Protein AF-A0A831WNS5-F1 (afdb_monomer_lite)

Secondary structure (DSSP, 8-state):
-PPPPHHHHHHHHHHHHHHHHHHHHTTS--GGGS-SPPPSS-HHHHHHHHHHIIIIIIHHHHHHHHHHHHHTTPPPSS-TTS-HIIIIIHHHHHHHHHHHHHHHHHHHHGGGSTT-SPP-PPTTHHHHHHHHHHHHHIIIIIIIIHHHHHIIIIIIISSS-SHHHHHHHHHHHHHHHHHHTTHHHHHHHTT-SSGGGS-HHHHHHHHHHH-

Structure (mmCIF, N/CA/C/O backbone):
data_AF-A0A831WNS5-F1
#
_entry.id   AF-A0A831WNS5-F1
#
loop_
_atom_site.group_PDB
_atom_site.id
_atom_site.type_symbol
_atom_site.label_atom_id
_atom_site.label_alt_id
_atom_site.label_comp_id
_atom_site.label_asym_id
_atom_site.label_entity_id
_atom_site.label_seq_id
_atom_site.pdbx_PDB_ins_code
_atom_site.Cartn_x
_atom_site.Cartn_y
_atom_site.Cartn_z
_atom_site.occupancy
_atom_site.B_iso_or_equiv
_atom_site.auth_seq_id
_atom_site.auth_comp_id
_atom_site.auth_asym_id
_atom_site.auth_atom_id
_atom_site.pdbx_PDB_model_num
ATOM 1 N N . MET A 1 1 ? -0.198 17.800 29.908 1.00 48.91 1 MET A N 1
ATOM 2 C CA . MET A 1 1 ? -0.186 17.384 28.484 1.00 48.91 1 MET A CA 1
ATOM 3 C C . MET A 1 1 ? -0.580 15.911 28.402 1.00 48.91 1 MET A C 1
ATOM 5 O O . MET A 1 1 ? 0.047 15.109 29.085 1.00 48.91 1 MET A O 1
ATOM 9 N N . LYS A 1 2 ? -1.629 15.531 27.653 1.00 63.62 2 LYS A N 1
ATOM 10 C CA . LYS A 1 2 ? -1.968 14.103 27.467 1.00 63.62 2 LYS A CA 1
ATOM 11 C C . LYS A 1 2 ? -0.821 13.424 26.708 1.00 63.62 2 LYS A C 1
ATOM 13 O O . LYS A 1 2 ? -0.406 13.926 25.667 1.00 63.62 2 LYS A O 1
ATOM 18 N N . LYS A 1 3 ? -0.286 12.317 27.236 1.00 80.25 3 LYS A N 1
ATOM 19 C CA . LYS A 1 3 ? 0.773 11.550 26.561 1.00 80.25 3 LYS A CA 1
ATOM 20 C C . LYS A 1 3 ? 0.241 11.047 25.213 1.00 80.25 3 LYS A C 1
ATOM 22 O O . LYS A 1 3 ? -0.843 10.470 25.159 1.00 80.25 3 LYS A O 1
ATOM 27 N N . VAL A 1 4 ? 0.999 11.270 24.139 1.00 84.94 4 VAL A N 1
ATOM 28 C CA . VAL A 1 4 ? 0.696 10.732 22.802 1.00 84.94 4 VAL A CA 1
ATOM 29 C C . VAL A 1 4 ? 0.673 9.202 22.879 1.00 84.94 4 VAL A C 1
ATOM 31 O O . VAL A 1 4 ? 1.606 8.609 23.433 1.00 84.94 4 VAL A O 1
ATOM 34 N N . SER A 1 5 ? -0.382 8.571 22.350 1.00 91.19 5 SER A N 1
ATOM 35 C CA . SER A 1 5 ? -0.528 7.111 22.382 1.00 91.19 5 SER A CA 1
ATOM 36 C C . SER A 1 5 ? 0.551 6.421 21.546 1.00 91.19 5 SER A C 1
ATOM 38 O O . SER A 1 5 ? 1.090 6.996 20.597 1.00 91.19 5 SER A O 1
ATOM 40 N N . LEU A 1 6 ? 0.871 5.173 21.892 1.00 92.69 6 LEU A N 1
ATOM 41 C CA . LEU A 1 6 ? 1.885 4.397 21.179 1.00 92.69 6 LEU A CA 1
ATOM 42 C C . LEU A 1 6 ? 1.527 4.210 19.694 1.00 92.69 6 LEU A C 1
ATOM 44 O O . LEU A 1 6 ? 2.390 4.402 18.845 1.00 92.69 6 LEU A O 1
ATOM 48 N N . SER A 1 7 ? 0.253 3.960 19.376 1.00 92.50 7 SER A N 1
ATOM 49 C CA . SER A 1 7 ? -0.246 3.859 17.996 1.00 92.50 7 SER A CA 1
ATOM 50 C C . SER A 1 7 ? 0.033 5.121 17.176 1.00 92.50 7 SER A C 1
ATOM 52 O O . SER A 1 7 ? 0.467 5.018 16.035 1.00 92.50 7 SER A O 1
ATOM 54 N N . ILE A 1 8 ? -0.138 6.315 17.762 1.00 94.25 8 ILE A N 1
ATOM 55 C CA . ILE A 1 8 ? 0.167 7.581 17.074 1.00 94.25 8 ILE A CA 1
ATOM 56 C C . ILE A 1 8 ? 1.676 7.731 16.855 1.00 94.25 8 ILE A C 1
ATOM 58 O O . ILE A 1 8 ? 2.093 8.182 15.794 1.00 94.25 8 ILE A O 1
ATOM 62 N N . LYS A 1 9 ? 2.511 7.334 17.823 1.00 95.94 9 LYS A N 1
ATOM 63 C CA . LYS A 1 9 ? 3.973 7.374 17.654 1.00 95.94 9 LYS A CA 1
ATOM 64 C C . LYS A 1 9 ? 4.440 6.445 16.535 1.00 95.94 9 LYS A C 1
ATOM 66 O O . LYS A 1 9 ? 5.265 6.850 15.726 1.00 95.94 9 LYS A O 1
ATOM 71 N N . ILE A 1 10 ? 3.894 5.229 16.481 1.00 95.69 10 ILE A N 1
ATOM 72 C CA . ILE A 1 10 ? 4.195 4.257 15.424 1.00 95.69 10 ILE A CA 1
ATOM 73 C C . ILE A 1 10 ? 3.726 4.786 14.074 1.00 95.69 10 ILE A C 1
ATOM 75 O O . ILE A 1 10 ? 4.495 4.761 13.124 1.00 95.69 10 ILE A O 1
ATOM 79 N N . TYR A 1 11 ? 2.507 5.324 14.007 1.00 97.19 11 TYR A N 1
ATOM 80 C CA . TYR A 1 11 ? 1.982 5.952 12.800 1.00 97.19 11 TYR A CA 1
ATOM 81 C C . TYR A 1 11 ? 2.914 7.051 12.272 1.00 97.19 11 TYR A C 1
ATOM 83 O O . TYR A 1 11 ? 3.326 7.008 11.118 1.00 97.19 11 TYR A O 1
ATOM 91 N N . ILE A 1 12 ? 3.306 7.998 13.131 1.00 97.88 12 ILE A N 1
ATOM 92 C CA . ILE A 1 12 ? 4.237 9.073 12.763 1.00 97.88 12 ILE A CA 1
ATOM 93 C C . ILE A 1 12 ? 5.569 8.489 12.280 1.00 97.88 12 ILE A C 1
ATOM 95 O O . ILE A 1 12 ? 6.088 8.932 11.259 1.00 97.88 12 ILE A O 1
ATOM 99 N N . GLY A 1 13 ? 6.096 7.475 12.973 1.00 98.06 13 GLY A N 1
ATOM 100 C CA . GLY A 1 13 ? 7.305 6.768 12.556 1.00 98.06 13 GLY A CA 1
ATOM 101 C C . GLY A 1 13 ? 7.181 6.173 11.152 1.00 98.06 13 GLY A C 1
ATOM 102 O O . GLY A 1 13 ? 8.043 6.424 10.318 1.00 98.06 13 GLY A O 1
ATOM 103 N N . LEU A 1 14 ? 6.086 5.465 10.863 1.00 97.75 14 LEU A N 1
ATOM 104 C CA . LEU A 1 14 ? 5.825 4.863 9.551 1.00 97.75 14 LEU A CA 1
ATOM 105 C C . LEU A 1 14 ? 5.718 5.910 8.438 1.00 97.75 14 LEU A C 1
ATOM 107 O O . LEU A 1 14 ? 6.286 5.707 7.370 1.00 97.75 14 LEU A O 1
ATOM 111 N N . ILE A 1 15 ? 5.047 7.039 8.682 1.00 98.44 15 ILE A N 1
ATOM 112 C CA . ILE A 1 15 ? 4.917 8.118 7.692 1.00 98.44 15 ILE A CA 1
ATOM 113 C C . ILE A 1 15 ? 6.259 8.815 7.434 1.00 98.44 15 ILE A C 1
ATOM 115 O O . ILE A 1 15 ? 6.588 9.103 6.284 1.00 98.44 15 ILE A O 1
ATOM 119 N N . ILE A 1 16 ? 7.066 9.044 8.475 1.00 98.56 16 ILE A N 1
ATOM 120 C CA . ILE A 1 16 ? 8.425 9.584 8.317 1.00 98.56 16 ILE A CA 1
ATOM 121 C C . ILE A 1 16 ? 9.289 8.604 7.518 1.00 98.56 16 ILE A C 1
ATOM 123 O O . ILE A 1 16 ? 9.964 9.013 6.574 1.00 98.56 16 ILE A O 1
ATOM 127 N N . THR A 1 17 ? 9.243 7.311 7.852 1.00 98.38 17 THR A N 1
ATOM 128 C CA . THR A 1 17 ? 9.945 6.268 7.098 1.00 98.38 17 THR A CA 1
ATOM 129 C C . THR A 1 17 ? 9.495 6.249 5.640 1.00 98.38 17 THR A C 1
ATOM 131 O O . THR 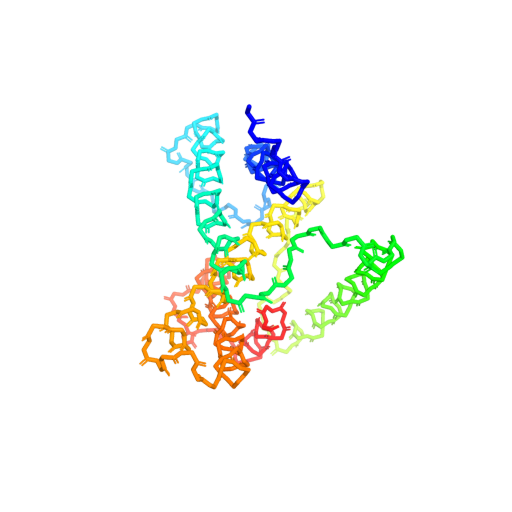A 1 17 ? 10.347 6.293 4.759 1.00 98.38 17 THR A O 1
ATOM 134 N N . LEU A 1 18 ? 8.188 6.266 5.367 1.00 98.44 18 LEU A N 1
ATOM 135 C CA . LEU A 1 18 ? 7.640 6.304 4.011 1.00 98.44 18 LEU A CA 1
ATOM 136 C C . LEU A 1 18 ? 8.173 7.503 3.215 1.00 98.44 18 LEU A C 1
ATOM 138 O O . LEU A 1 18 ? 8.613 7.336 2.080 1.00 98.44 18 LEU A O 1
ATOM 142 N N . ALA A 1 19 ? 8.185 8.695 3.814 1.00 98.38 19 ALA A N 1
ATOM 143 C CA . ALA A 1 19 ? 8.682 9.905 3.166 1.00 98.38 19 ALA A CA 1
ATOM 144 C C . ALA A 1 19 ? 10.183 9.842 2.850 1.00 98.38 19 ALA A C 1
ATOM 146 O O . ALA A 1 19 ? 10.596 10.217 1.752 1.00 98.38 19 ALA A O 1
ATOM 147 N N . ILE A 1 20 ? 10.992 9.328 3.783 1.00 98.31 20 ILE A N 1
ATOM 148 C CA . ILE A 1 20 ? 12.433 9.133 3.576 1.00 98.31 20 ILE A CA 1
ATOM 149 C C . ILE A 1 20 ? 12.673 8.120 2.453 1.00 98.31 20 ILE A C 1
ATOM 151 O O . ILE A 1 20 ? 13.444 8.397 1.536 1.00 98.31 20 ILE A O 1
ATOM 155 N N . LEU A 1 21 ? 11.993 6.970 2.489 1.00 97.19 21 LEU A N 1
ATOM 156 C CA . LEU A 1 21 ? 12.133 5.935 1.464 1.00 97.19 21 LEU A CA 1
ATOM 157 C C . LEU A 1 21 ? 11.716 6.454 0.083 1.00 97.19 21 LEU A C 1
ATOM 159 O O . LEU A 1 21 ? 12.447 6.255 -0.885 1.00 97.19 21 LEU A O 1
ATOM 163 N N . ALA A 1 22 ? 10.602 7.186 -0.003 1.00 95.38 22 ALA A N 1
ATOM 164 C CA . ALA A 1 22 ? 10.126 7.775 -1.251 1.00 95.38 22 ALA A CA 1
ATOM 165 C C . ALA A 1 22 ? 11.112 8.801 -1.836 1.00 95.38 22 ALA A C 1
ATOM 167 O O . ALA A 1 22 ? 11.302 8.837 -3.052 1.00 95.38 22 ALA A O 1
ATOM 168 N N . ALA A 1 23 ? 11.770 9.604 -0.992 1.00 96.38 23 ALA A N 1
ATOM 169 C CA . ALA A 1 23 ? 12.808 10.534 -1.433 1.00 96.38 23 ALA A CA 1
ATOM 170 C C . ALA A 1 23 ? 14.067 9.810 -1.923 1.00 96.38 23 ALA A C 1
ATOM 172 O O . ALA A 1 23 ? 14.592 10.146 -2.983 1.00 96.38 23 ALA A O 1
ATOM 173 N N . ILE A 1 24 ? 14.541 8.804 -1.179 1.00 95.50 24 ILE A N 1
ATOM 174 C CA . ILE A 1 24 ? 15.729 8.025 -1.557 1.00 95.50 24 ILE A CA 1
ATOM 175 C C . ILE A 1 24 ? 15.482 7.278 -2.871 1.00 95.50 24 ILE A C 1
ATOM 177 O O . ILE A 1 24 ? 16.368 7.252 -3.726 1.00 95.50 24 ILE A O 1
ATOM 181 N N . ASN A 1 25 ? 14.279 6.729 -3.069 1.00 91.75 25 ASN A N 1
ATOM 182 C CA . ASN A 1 25 ? 13.950 5.955 -4.262 1.00 91.75 25 ASN A CA 1
ATOM 183 C C . ASN A 1 25 ? 14.173 6.756 -5.562 1.00 91.75 25 ASN A C 1
ATOM 185 O O . ASN A 1 25 ? 14.653 6.200 -6.540 1.00 91.75 25 ASN A O 1
ATOM 189 N N . VAL A 1 26 ? 13.959 8.079 -5.564 1.00 91.75 26 VAL A N 1
ATOM 190 C CA . VAL A 1 26 ? 14.196 8.953 -6.739 1.00 91.75 26 VAL A CA 1
ATOM 191 C C . VAL A 1 26 ? 15.646 8.913 -7.242 1.00 91.75 26 VAL A C 1
ATOM 193 O O . VAL A 1 26 ? 15.917 9.131 -8.427 1.00 91.75 26 VAL A O 1
ATOM 196 N N . PHE A 1 27 ? 16.601 8.634 -6.356 1.00 92.31 27 PHE A N 1
ATOM 197 C CA . PHE A 1 27 ? 18.016 8.568 -6.711 1.00 92.31 27 PHE A CA 1
ATOM 198 C C . PHE A 1 27 ? 18.452 7.181 -7.182 1.00 92.31 27 PHE A C 1
ATOM 200 O O . PHE A 1 27 ? 19.542 7.056 -7.742 1.00 92.31 27 PHE A O 1
ATOM 207 N N . LEU A 1 28 ? 17.613 6.160 -7.000 1.00 90.62 28 LEU A N 1
ATOM 208 C CA . LEU A 1 28 ? 17.941 4.784 -7.341 1.00 90.62 28 LEU A CA 1
ATOM 209 C C . LEU A 1 28 ? 17.578 4.423 -8.790 1.00 90.62 28 LEU A C 1
ATOM 211 O O . LEU A 1 28 ? 16.681 5.038 -9.375 1.00 90.62 28 LEU A O 1
ATOM 215 N N . PRO A 1 29 ? 18.257 3.422 -9.387 1.00 86.44 29 PRO A N 1
ATOM 216 C CA . PRO A 1 29 ? 17.933 2.941 -10.725 1.00 86.44 29 PRO A CA 1
ATOM 217 C C . PRO A 1 29 ? 16.501 2.406 -10.786 1.00 86.44 29 PRO A C 1
ATOM 219 O O . PRO A 1 29 ? 16.171 1.441 -10.104 1.00 86.44 29 PRO A O 1
ATOM 222 N N . GLN A 1 30 ? 15.657 3.002 -11.622 1.00 78.75 30 GLN A N 1
ATOM 223 C CA . GLN A 1 30 ? 14.260 2.579 -11.769 1.00 78.75 30 GLN A CA 1
ATOM 224 C C . GLN A 1 30 ? 14.068 1.506 -12.857 1.00 78.75 30 GLN A C 1
ATOM 226 O O . GLN A 1 30 ? 12.977 0.976 -13.006 1.00 78.75 30 GLN A O 1
ATOM 231 N N . GLY A 1 31 ? 15.110 1.141 -13.614 1.00 74.06 31 GLY A N 1
ATOM 232 C CA . GLY A 1 31 ? 14.992 0.169 -14.709 1.00 74.06 31 GLY A CA 1
ATOM 233 C C . GLY A 1 31 ? 14.036 0.649 -15.809 1.00 74.06 31 GLY A C 1
ATOM 234 O O . GLY A 1 31 ? 14.030 1.831 -16.142 1.00 74.06 31 GLY A O 1
ATOM 235 N N . ALA A 1 32 ? 13.213 -0.259 -16.342 1.00 65.56 32 ALA A N 1
ATOM 236 C CA . ALA A 1 32 ? 12.234 0.027 -17.399 1.00 65.56 32 ALA A CA 1
ATOM 237 C C . ALA A 1 32 ? 11.080 0.967 -16.975 1.00 65.56 32 ALA A C 1
ATOM 239 O O . ALA A 1 32 ? 10.266 1.349 -17.808 1.00 65.56 32 ALA A O 1
ATOM 240 N N . PHE A 1 33 ? 10.999 1.352 -15.695 1.00 63.28 33 PHE A N 1
ATOM 241 C CA . PHE A 1 33 ? 9.916 2.186 -15.157 1.00 63.28 33 PHE A CA 1
ATOM 242 C C . PHE A 1 33 ? 10.035 3.671 -15.501 1.00 63.28 33 PHE A C 1
ATOM 244 O O . PHE A 1 33 ? 9.079 4.421 -15.313 1.00 63.28 33 PHE A O 1
ATOM 251 N N . LEU A 1 34 ? 11.198 4.118 -15.976 1.00 59.69 34 LEU A N 1
ATOM 252 C CA . LEU A 1 34 ? 11.345 5.466 -16.504 1.00 59.69 34 LEU A CA 1
ATOM 253 C C . LEU A 1 34 ? 11.373 5.375 -18.028 1.00 59.69 34 LEU A C 1
ATOM 255 O O . LEU A 1 34 ? 12.331 4.817 -18.569 1.00 59.69 34 LEU A O 1
ATOM 259 N N . PRO A 1 35 ? 10.380 5.934 -18.745 1.00 57.28 35 PRO A N 1
ATOM 260 C CA . PRO A 1 35 ? 10.575 6.187 -20.161 1.00 57.28 35 PRO A CA 1
ATOM 261 C C . PRO A 1 35 ? 11.824 7.069 -20.321 1.00 57.28 35 PRO A C 1
ATOM 263 O O . PRO A 1 35 ? 12.149 7.852 -19.426 1.00 57.28 35 PRO A O 1
ATOM 266 N N . ASN A 1 36 ? 12.506 6.994 -21.469 1.00 59.38 36 ASN A N 1
ATOM 267 C CA . ASN A 1 36 ? 13.667 7.840 -21.813 1.00 59.38 36 ASN A CA 1
ATOM 268 C C . ASN A 1 36 ? 13.327 9.351 -21.914 1.00 59.38 36 ASN A C 1
ATOM 270 O O . ASN A 1 36 ? 14.020 10.119 -22.578 1.00 59.38 36 ASN A O 1
ATOM 274 N N . GLN A 1 37 ? 12.234 9.785 -21.290 1.00 64.12 37 GLN A N 1
ATOM 275 C CA . GLN A 1 37 ? 11.797 11.160 -21.206 1.00 64.12 37 GLN A CA 1
ATOM 276 C C . GLN A 1 37 ? 12.686 11.936 -20.238 1.00 64.12 37 GLN A C 1
ATOM 278 O O . GLN A 1 37 ? 13.081 11.465 -19.169 1.00 64.12 37 GLN A O 1
ATOM 283 N N . THR A 1 38 ? 12.975 13.174 -20.619 1.00 75.00 38 THR A N 1
ATOM 284 C CA . THR A 1 38 ? 13.613 14.144 -19.737 1.00 75.00 38 THR A CA 1
ATOM 285 C C . THR A 1 38 ? 12.753 14.338 -18.496 1.00 75.00 38 THR A C 1
ATOM 287 O O . THR A 1 38 ? 11.556 14.611 -18.608 1.00 75.00 38 THR A O 1
ATOM 290 N N . LEU A 1 39 ? 13.362 14.220 -17.315 1.00 81.38 39 LEU A N 1
ATOM 291 C CA . LEU A 1 39 ? 12.657 14.482 -16.066 1.00 81.38 39 LEU A CA 1
ATOM 292 C C . LEU A 1 39 ? 12.100 15.918 -16.077 1.00 81.38 39 LEU A C 1
ATOM 294 O O . LEU A 1 39 ? 12.821 16.840 -16.464 1.00 81.38 39 LEU A O 1
ATOM 298 N N . PRO A 1 40 ? 10.858 16.133 -15.609 1.00 86.25 40 PRO A N 1
ATOM 299 C CA . PRO A 1 40 ? 10.235 17.459 -15.607 1.00 86.25 40 PRO A CA 1
ATOM 300 C C . PRO A 1 40 ? 10.919 18.440 -14.640 1.00 86.25 40 PRO A C 1
ATOM 302 O O . PRO A 1 40 ? 10.700 19.645 -14.714 1.00 86.25 40 PRO A O 1
ATOM 305 N N . ALA A 1 41 ? 11.738 17.928 -13.717 1.00 91.88 41 ALA A N 1
ATOM 306 C CA . ALA A 1 41 ? 12.522 18.696 -12.762 1.00 91.88 41 ALA A CA 1
ATOM 307 C C . ALA A 1 41 ? 13.793 17.926 -12.368 1.00 91.88 41 ALA A C 1
ATOM 309 O O . ALA A 1 41 ? 13.960 16.745 -12.685 1.00 91.88 41 ALA A O 1
ATOM 310 N N . SER A 1 42 ? 14.690 18.582 -11.630 1.00 94.31 42 SER A N 1
ATOM 311 C CA . SER A 1 42 ? 15.881 17.925 -11.089 1.00 94.31 42 SER A CA 1
ATOM 312 C C . SER A 1 42 ? 15.512 16.859 -10.046 1.00 94.31 42 SER A C 1
ATOM 314 O O . SER A 1 42 ? 14.526 16.987 -9.316 1.00 94.31 42 SER A O 1
ATOM 316 N N . LYS A 1 43 ? 16.331 15.803 -9.933 1.00 92.75 43 LYS A N 1
ATOM 317 C CA . LYS A 1 43 ? 16.106 14.714 -8.961 1.00 92.75 43 LYS A CA 1
ATOM 318 C C . LYS A 1 43 ? 15.919 15.202 -7.513 1.00 92.75 43 LYS A C 1
ATOM 320 O O . LYS A 1 43 ? 15.005 14.703 -6.866 1.00 92.75 43 LYS A O 1
ATOM 325 N N . PRO A 1 44 ? 16.690 16.182 -6.994 1.00 96.62 44 PRO A N 1
ATOM 326 C CA . PRO A 1 44 ? 16.457 16.706 -5.647 1.00 96.62 44 PRO A CA 1
ATOM 327 C C . PRO A 1 44 ? 15.077 17.345 -5.466 1.00 96.62 44 PRO A C 1
ATOM 329 O O . PRO A 1 44 ? 14.454 17.160 -4.423 1.00 96.62 44 PRO A O 1
ATOM 332 N N . VAL A 1 45 ? 14.573 18.049 -6.486 1.00 96.88 45 VAL A N 1
ATOM 333 C CA . VAL A 1 45 ? 13.225 18.634 -6.453 1.00 96.88 45 VAL A CA 1
ATOM 334 C C . VAL A 1 45 ? 12.173 17.529 -6.441 1.00 96.88 45 VAL A C 1
ATOM 336 O O . VAL A 1 45 ? 11.280 17.558 -5.600 1.00 96.88 45 VAL A O 1
ATOM 339 N N . LEU A 1 46 ? 12.308 16.512 -7.298 1.00 95.12 46 LEU A N 1
ATOM 340 C CA . LEU A 1 46 ? 11.401 15.358 -7.306 1.00 95.12 46 LEU A CA 1
ATOM 341 C C . LEU A 1 46 ? 11.417 14.592 -5.976 1.00 95.12 46 LEU A C 1
ATOM 343 O O . LEU A 1 46 ? 10.364 14.214 -5.474 1.00 95.12 46 LEU A O 1
ATOM 347 N N . ALA A 1 47 ? 12.591 14.403 -5.369 1.00 96.56 47 ALA A N 1
ATOM 348 C CA . ALA A 1 47 ? 12.725 13.753 -4.068 1.00 96.56 47 ALA A CA 1
ATOM 349 C C . ALA A 1 47 ? 12.019 14.543 -2.956 1.00 96.56 47 ALA A C 1
ATOM 351 O O . ALA A 1 47 ? 11.298 13.956 -2.147 1.00 96.56 47 ALA A O 1
ATOM 352 N N . LEU A 1 48 ? 12.178 15.872 -2.943 1.00 97.88 48 LEU A N 1
ATOM 353 C CA . LEU A 1 48 ? 11.498 16.750 -1.992 1.00 97.88 48 LEU A CA 1
ATOM 354 C C . LEU A 1 48 ? 9.977 16.716 -2.181 1.00 97.88 48 LEU A C 1
ATOM 356 O O . LEU A 1 48 ? 9.243 16.604 -1.201 1.00 97.88 48 LEU A O 1
ATOM 360 N N . VAL A 1 49 ? 9.506 16.776 -3.430 1.00 97.44 49 VAL A N 1
ATOM 361 C CA . VAL A 1 49 ? 8.078 16.690 -3.763 1.00 97.44 49 VAL A CA 1
ATOM 362 C C . VAL A 1 49 ? 7.504 15.341 -3.332 1.00 97.44 49 VAL A C 1
ATOM 364 O O . VAL A 1 49 ? 6.476 15.315 -2.660 1.00 97.44 49 VAL A O 1
ATOM 367 N N . ASN A 1 50 ? 8.185 14.229 -3.622 1.00 96.00 50 ASN A N 1
ATOM 368 C CA . ASN A 1 50 ? 7.745 12.900 -3.198 1.00 96.00 50 ASN A CA 1
ATOM 369 C C . ASN A 1 50 ? 7.672 12.786 -1.671 1.00 96.00 50 ASN A C 1
ATOM 371 O O . ASN A 1 50 ? 6.659 12.325 -1.147 1.00 96.00 50 ASN A O 1
ATOM 375 N N . ALA A 1 51 ? 8.685 13.259 -0.939 1.00 97.94 51 ALA A N 1
ATOM 376 C CA . ALA A 1 51 ? 8.630 13.297 0.523 1.00 97.94 51 ALA A CA 1
ATOM 377 C C . ALA A 1 51 ? 7.460 14.149 1.034 1.00 97.94 51 ALA A C 1
ATOM 379 O O . ALA A 1 51 ? 6.747 13.725 1.942 1.00 97.94 51 ALA A O 1
ATOM 380 N N . ALA A 1 52 ? 7.229 15.324 0.444 1.00 98.19 52 ALA A N 1
ATOM 381 C CA . ALA A 1 52 ? 6.127 16.202 0.825 1.00 98.19 52 ALA A CA 1
ATOM 382 C C . ALA A 1 52 ? 4.759 15.549 0.572 1.00 98.19 52 ALA A C 1
ATOM 384 O O . ALA A 1 52 ? 3.890 15.616 1.439 1.00 98.19 52 ALA A O 1
ATOM 385 N N . ILE A 1 53 ? 4.579 14.859 -0.560 1.00 98.12 53 ILE A N 1
ATOM 386 C CA . ILE A 1 53 ? 3.366 14.082 -0.855 1.00 98.12 53 ILE A CA 1
ATOM 387 C C . ILE A 1 53 ? 3.158 13.002 0.214 1.00 98.12 53 ILE A C 1
ATOM 389 O O . ILE A 1 53 ? 2.059 12.883 0.757 1.00 98.12 53 ILE A O 1
ATOM 393 N N . MET A 1 54 ? 4.203 12.253 0.573 1.00 98.25 54 MET A N 1
ATOM 394 C CA . MET A 1 54 ? 4.085 11.207 1.594 1.00 98.25 54 MET A CA 1
ATOM 395 C C . MET A 1 54 ? 3.772 11.777 2.985 1.00 98.25 54 MET A C 1
ATOM 397 O O . MET A 1 54 ? 2.932 11.240 3.703 1.00 98.25 54 MET A O 1
ATOM 401 N N . LEU A 1 55 ? 4.393 12.891 3.374 1.00 98.12 55 LEU A N 1
ATOM 402 C CA . LEU A 1 55 ? 4.156 13.513 4.680 1.00 98.12 55 LEU A CA 1
ATOM 403 C C . LEU A 1 55 ? 2.772 14.159 4.780 1.00 98.12 55 LEU A C 1
ATOM 405 O O . LEU A 1 55 ? 2.090 14.001 5.791 1.00 98.12 55 LEU A O 1
ATOM 409 N N . ILE A 1 56 ? 2.372 14.911 3.756 1.00 98.06 56 ILE A N 1
ATOM 410 C CA . ILE A 1 56 ? 1.181 15.761 3.809 1.00 98.06 56 ILE A CA 1
ATOM 411 C C . ILE A 1 56 ? -0.043 14.988 3.334 1.00 98.06 56 ILE A C 1
ATOM 413 O O . ILE A 1 56 ? -1.031 14.909 4.060 1.00 98.06 56 ILE A O 1
ATOM 417 N N . LEU A 1 57 ? 0.010 14.406 2.134 1.00 98.31 57 LEU A N 1
ATOM 418 C CA . LEU A 1 57 ? -1.144 13.723 1.558 1.00 98.31 57 LEU A CA 1
ATOM 419 C C . LEU A 1 57 ? -1.338 12.352 2.206 1.00 98.31 57 LEU A C 1
ATOM 421 O O . LEU A 1 57 ? -2.369 12.127 2.833 1.00 98.31 57 LEU A O 1
ATOM 425 N N . TYR A 1 58 ? -0.348 11.459 2.126 1.00 98.44 58 TYR A N 1
ATOM 426 C CA . TYR A 1 58 ? -0.472 10.118 2.717 1.00 98.44 58 TYR A CA 1
ATOM 427 C C . TYR A 1 58 ? -0.555 10.215 4.242 1.00 98.44 58 TYR A C 1
ATOM 429 O O . TYR A 1 58 ? -1.446 9.631 4.854 1.00 98.44 58 TYR A O 1
ATOM 437 N N . GLY A 1 59 ? 0.308 11.028 4.857 1.00 98.31 59 GLY A N 1
ATOM 438 C CA . GLY A 1 59 ? 0.284 11.286 6.294 1.00 98.31 59 GLY A CA 1
ATOM 439 C C . GLY A 1 59 ? -0.992 11.978 6.790 1.00 98.31 59 GLY A C 1
ATOM 440 O O . GLY A 1 59 ? -1.448 11.700 7.901 1.00 98.31 59 GLY A O 1
ATOM 441 N N . GLY A 1 60 ? -1.616 12.840 5.988 1.00 98.38 60 GLY A N 1
ATOM 442 C CA . GLY A 1 60 ? -2.901 13.455 6.319 1.00 98.38 60 GLY A CA 1
ATOM 443 C C . GLY A 1 60 ? -4.058 12.464 6.212 1.00 98.38 60 GLY A C 1
ATOM 444 O O . GLY A 1 60 ? -4.808 12.275 7.173 1.00 98.38 60 GLY A O 1
ATOM 445 N N . LEU A 1 61 ? -4.173 11.783 5.068 1.00 98.50 61 LEU A N 1
ATOM 446 C CA . LEU A 1 61 ? -5.222 10.794 4.810 1.00 98.50 61 LEU A CA 1
ATOM 447 C C . LEU A 1 61 ? -5.144 9.619 5.787 1.00 98.50 61 LEU A C 1
ATOM 449 O O . LEU A 1 61 ? -6.149 9.270 6.403 1.00 98.50 61 LEU A O 1
ATOM 453 N N . GLY A 1 62 ? -3.953 9.067 6.016 1.00 97.94 62 GLY A N 1
ATOM 454 C CA . GLY A 1 62 ? -3.740 7.997 6.988 1.00 97.94 62 GLY A CA 1
ATOM 455 C C . GLY A 1 62 ? -4.116 8.404 8.412 1.00 97.94 62 GLY A C 1
ATOM 456 O O . GLY A 1 62 ? -4.664 7.599 9.163 1.00 97.94 62 GLY A O 1
ATOM 457 N N . PHE A 1 63 ? -3.903 9.670 8.789 1.00 97.81 63 PHE A N 1
ATOM 458 C CA . PHE A 1 63 ? -4.250 10.159 10.120 1.00 97.81 63 PHE A CA 1
ATOM 459 C C . PHE A 1 63 ? -5.763 10.301 10.277 1.00 97.81 63 PHE A C 1
ATOM 461 O O . PHE A 1 63 ? -6.317 9.901 11.304 1.00 97.81 63 PHE A O 1
ATOM 468 N N . ILE A 1 64 ? -6.440 10.825 9.249 1.00 98.19 64 ILE A N 1
ATOM 469 C CA . ILE A 1 64 ? -7.905 10.841 9.178 1.00 98.19 64 ILE A CA 1
ATOM 470 C C . ILE A 1 64 ? -8.430 9.408 9.291 1.00 98.19 64 ILE A C 1
ATOM 472 O O . ILE A 1 64 ? -9.273 9.130 10.141 1.00 98.19 64 ILE A O 1
ATOM 476 N N . GLY A 1 65 ? -7.869 8.490 8.505 1.00 97.69 65 GLY A N 1
ATOM 477 C CA . GLY A 1 65 ? -8.178 7.066 8.527 1.00 97.69 65 GLY A CA 1
ATOM 478 C C . GLY A 1 65 ? -8.062 6.441 9.916 1.00 97.69 65 GLY A C 1
ATOM 479 O O . GLY A 1 65 ? -9.019 5.855 10.418 1.00 97.69 65 GLY A O 1
ATOM 480 N N . LEU A 1 66 ? -6.940 6.670 10.605 1.00 96.56 66 LEU A N 1
ATOM 481 C CA . LEU A 1 66 ? -6.715 6.213 11.977 1.00 96.56 66 LEU A CA 1
ATOM 482 C C . LEU A 1 66 ? -7.779 6.751 12.947 1.00 96.56 66 LEU A C 1
ATOM 484 O O . LEU A 1 66 ? -8.289 6.009 13.787 1.00 96.56 66 LEU A O 1
ATOM 488 N N . LYS A 1 67 ? -8.148 8.032 12.836 1.00 96.25 67 LYS A N 1
ATOM 489 C CA . LYS A 1 67 ? -9.189 8.630 13.687 1.00 96.25 67 LYS A CA 1
ATOM 490 C C . LYS A 1 67 ? -10.573 8.058 13.412 1.00 96.25 67 LYS A C 1
ATOM 492 O O . LYS A 1 67 ? -11.336 7.846 14.355 1.00 96.25 67 LYS A O 1
ATOM 497 N N . LEU A 1 68 ? -10.895 7.792 12.150 1.00 97.06 68 LEU A N 1
ATOM 498 C CA . LEU A 1 68 ? -12.156 7.162 11.771 1.00 97.06 68 LEU A CA 1
ATOM 499 C C . LEU A 1 68 ? -12.210 5.707 12.235 1.00 97.06 68 LEU A C 1
ATOM 501 O O . LEU A 1 68 ? -13.208 5.317 12.832 1.00 97.06 68 LEU A O 1
ATOM 505 N N . SER A 1 69 ? -11.120 4.958 12.061 1.00 95.81 69 SER A N 1
ATOM 506 C CA . SER A 1 69 ? -10.943 3.584 12.541 1.00 95.81 69 SER A CA 1
ATOM 507 C C . SER A 1 69 ? -11.230 3.474 14.047 1.00 95.81 69 SER A C 1
ATOM 509 O O . SER A 1 69 ? -12.099 2.709 14.468 1.00 95.81 69 SER A O 1
ATOM 511 N N . GLN A 1 70 ? -10.621 4.353 14.854 1.00 93.44 70 GLN A N 1
ATOM 512 C CA . GLN A 1 70 ? -10.887 4.453 16.297 1.00 93.44 70 GLN A CA 1
ATOM 513 C C . GLN A 1 70 ? -12.360 4.761 16.604 1.00 93.44 70 GLN A C 1
ATOM 515 O O . GLN A 1 70 ? -12.941 4.194 17.528 1.00 93.44 70 GLN A O 1
ATOM 520 N N . LYS A 1 71 ? -12.984 5.654 15.826 1.00 93.56 71 LYS A N 1
ATOM 521 C CA . LYS A 1 71 ? -14.382 6.068 16.019 1.00 93.56 71 LYS A CA 1
ATOM 522 C C . LYS A 1 71 ? -15.384 4.951 15.718 1.00 93.56 71 LYS A C 1
ATOM 524 O O . LYS A 1 71 ? -16.408 4.877 16.391 1.00 93.56 71 LYS A O 1
ATOM 529 N N . ILE A 1 72 ? -15.105 4.106 14.725 1.00 94.94 72 ILE A N 1
ATOM 530 C CA . ILE A 1 72 ? -15.956 2.961 14.359 1.00 94.94 72 ILE A CA 1
ATOM 531 C C . ILE A 1 72 ? -15.603 1.681 15.134 1.00 94.94 72 ILE A C 1
ATOM 533 O O . ILE A 1 72 ? -16.203 0.637 14.890 1.00 94.94 72 ILE A O 1
ATOM 537 N N . GLY A 1 73 ? -14.658 1.750 16.079 1.00 92.56 73 GLY A N 1
ATOM 538 C CA . GLY A 1 73 ? -14.305 0.640 16.966 1.00 92.56 73 GLY A CA 1
ATOM 539 C C . GLY A 1 73 ? -13.407 -0.425 16.334 1.00 92.56 73 GLY A C 1
ATOM 540 O O . GLY A 1 73 ? -13.401 -1.562 16.801 1.00 92.56 73 GLY A O 1
ATOM 541 N N . PHE A 1 74 ? -12.669 -0.089 15.276 1.00 93.31 74 PHE A N 1
ATOM 542 C CA . PHE A 1 74 ? -11.631 -0.963 14.731 1.00 93.31 74 PHE A CA 1
ATOM 543 C C . PHE A 1 74 ? -10.384 -0.963 15.623 1.00 93.31 74 PHE A C 1
ATOM 545 O O . PHE A 1 74 ? -10.156 -0.049 16.419 1.00 93.31 74 PHE A O 1
ATOM 552 N N . THR A 1 75 ? -9.578 -2.016 15.492 1.00 89.31 75 THR A N 1
ATOM 553 C CA . THR A 1 75 ? -8.343 -2.179 16.261 1.00 89.31 75 THR A CA 1
ATOM 554 C C . THR A 1 75 ? -7.327 -1.096 15.901 1.00 89.31 75 THR A C 1
ATOM 556 O O . THR A 1 75 ? -7.124 -0.766 14.733 1.00 89.31 75 THR A O 1
ATOM 559 N N . ASP A 1 76 ? -6.665 -0.556 16.922 1.00 90.38 76 ASP A N 1
ATOM 560 C CA . ASP A 1 76 ? -5.562 0.386 16.756 1.00 90.38 76 ASP A CA 1
ATOM 561 C C . ASP A 1 76 ? -4.331 -0.274 16.103 1.00 90.38 76 ASP A C 1
ATOM 563 O O . ASP A 1 76 ? -4.129 -1.482 16.200 1.00 90.38 76 ASP A O 1
ATOM 567 N N . ILE A 1 77 ? -3.438 0.543 15.524 1.00 91.12 77 ILE A N 1
ATOM 568 C CA . ILE A 1 77 ? -2.161 0.080 14.931 1.00 91.12 77 ILE A CA 1
ATOM 569 C C . ILE A 1 77 ? -1.342 -0.765 15.919 1.00 91.12 77 ILE A C 1
ATOM 571 O O . ILE A 1 77 ? -0.652 -1.708 15.530 1.00 91.12 77 ILE A O 1
ATOM 575 N N . TRP A 1 78 ? -1.406 -0.430 17.209 1.00 91.94 78 TRP A N 1
ATOM 576 C CA . TRP A 1 78 ? -0.748 -1.194 18.258 1.00 91.94 78 TRP A CA 1
ATOM 577 C C . TRP A 1 78 ? -1.728 -1.630 19.341 1.00 91.94 78 TRP A C 1
ATOM 579 O O . TRP A 1 78 ? -2.054 -0.867 20.250 1.00 91.94 78 TRP A O 1
ATOM 589 N N . ASP A 1 79 ? -2.131 -2.896 19.273 1.00 90.19 79 ASP A N 1
ATOM 590 C CA . ASP A 1 79 ? -2.925 -3.561 20.305 1.00 90.19 79 ASP A CA 1
ATOM 591 C C . ASP A 1 79 ? -2.031 -4.423 21.211 1.00 90.19 79 ASP A C 1
ATOM 593 O O . ASP A 1 79 ? -1.359 -5.349 20.750 1.00 90.19 79 ASP A O 1
ATOM 597 N N . SER A 1 80 ? -2.024 -4.133 22.515 1.00 88.81 80 SER A N 1
ATOM 598 C CA . SER A 1 80 ? -1.237 -4.866 23.515 1.00 88.81 80 SER A CA 1
ATOM 599 C C . SER A 1 80 ? -1.658 -6.327 23.688 1.00 88.81 80 SER A C 1
ATOM 601 O O . SER A 1 80 ? -0.870 -7.115 24.204 1.00 88.81 80 SER A O 1
ATOM 603 N N . LYS A 1 81 ? -2.860 -6.707 23.241 1.00 92.31 81 LYS A N 1
ATOM 604 C CA . LYS A 1 81 ? -3.350 -8.092 23.281 1.00 92.31 81 LYS A CA 1
ATOM 605 C C . LYS A 1 81 ? -2.697 -8.984 22.225 1.00 92.31 81 LYS A C 1
ATOM 607 O O . LYS A 1 81 ? -2.757 -10.205 22.337 1.00 92.31 81 LYS A O 1
ATOM 612 N N . ILE A 1 82 ? -2.080 -8.391 21.203 1.00 93.19 82 ILE A N 1
ATOM 613 C CA . ILE A 1 82 ? -1.454 -9.118 20.099 1.00 93.19 82 ILE A CA 1
ATOM 614 C C . ILE A 1 82 ? 0.009 -9.417 20.431 1.00 93.19 82 ILE A C 1
ATOM 616 O O . ILE A 1 82 ? 0.807 -8.511 20.684 1.00 93.19 82 ILE A O 1
ATOM 620 N N . SER A 1 83 ? 0.368 -10.702 20.395 1.00 95.50 83 SER A N 1
ATOM 621 C CA . SER A 1 83 ? 1.733 -11.168 20.657 1.00 95.50 83 SER A CA 1
ATOM 622 C C . SER A 1 83 ? 2.725 -10.725 19.572 1.00 95.50 83 SER A C 1
ATOM 624 O O . SER A 1 83 ? 2.361 -10.521 18.413 1.00 95.50 83 SER A O 1
ATOM 626 N N . HIS A 1 84 ? 4.019 -10.665 19.905 1.00 94.19 84 HIS A N 1
ATOM 627 C CA . HIS A 1 84 ? 5.069 -10.365 18.921 1.00 94.19 84 HIS A CA 1
ATOM 628 C C . HIS A 1 84 ? 5.116 -11.377 17.765 1.00 94.19 84 HIS A C 1
ATOM 630 O O . HIS A 1 84 ? 5.393 -10.995 16.629 1.00 94.19 84 HIS A O 1
ATOM 636 N N . LYS A 1 85 ? 4.771 -12.647 18.024 1.00 95.81 85 LYS A N 1
ATOM 637 C CA . LYS A 1 85 ? 4.657 -13.676 16.983 1.00 95.81 85 LYS A CA 1
ATOM 638 C C . LYS A 1 85 ? 3.563 -13.330 15.971 1.00 95.81 85 LYS A C 1
ATOM 640 O O . LYS A 1 85 ? 3.813 -13.388 14.773 1.00 95.81 85 LYS A O 1
ATOM 645 N N . GLN A 1 86 ? 2.379 -12.944 16.444 1.00 95.44 86 GLN A N 1
ATOM 646 C CA . GLN A 1 86 ? 1.260 -12.547 15.581 1.00 95.44 86 GLN A CA 1
ATOM 647 C C . GLN A 1 86 ? 1.502 -11.219 14.866 1.00 95.44 86 GLN A C 1
ATOM 649 O O . GLN A 1 86 ? 1.008 -11.033 13.764 1.00 95.44 86 GLN A O 1
ATOM 654 N N . ARG A 1 87 ? 2.262 -10.306 15.477 1.00 93.19 87 ARG A N 1
ATOM 655 C CA . ARG A 1 87 ? 2.550 -8.996 14.887 1.00 93.19 87 ARG A CA 1
ATOM 656 C C . ARG A 1 87 ? 3.629 -9.039 13.809 1.00 93.19 87 ARG A C 1
ATOM 658 O O . ARG A 1 87 ? 3.532 -8.294 12.845 1.00 93.19 87 ARG A O 1
ATOM 665 N N . PHE A 1 88 ? 4.660 -9.861 13.993 1.00 95.19 88 PHE A N 1
ATOM 666 C CA . PHE A 1 88 ? 5.847 -9.825 13.135 1.00 95.19 88 PHE A CA 1
ATOM 667 C C . PHE A 1 88 ? 6.093 -11.146 12.413 1.00 95.19 88 PHE A C 1
ATOM 669 O O . PHE A 1 88 ? 6.178 -11.157 11.190 1.00 95.19 88 PHE A O 1
ATOM 676 N N . LEU A 1 89 ? 6.164 -12.268 13.137 1.00 97.00 89 LEU A N 1
ATOM 677 C CA . LEU A 1 89 ? 6.552 -13.545 12.531 1.00 97.00 89 LEU A CA 1
ATOM 678 C C . LEU A 1 89 ? 5.487 -14.085 11.569 1.00 97.00 89 LEU A C 1
ATOM 680 O O . LEU A 1 89 ? 5.823 -14.470 10.456 1.00 97.00 89 LEU A O 1
ATOM 684 N N . ILE A 1 90 ? 4.215 -14.117 11.981 1.00 97.06 90 ILE A N 1
ATOM 685 C CA . ILE A 1 90 ? 3.132 -14.632 11.127 1.00 97.06 90 ILE A CA 1
ATOM 686 C C . ILE A 1 90 ? 2.995 -13.773 9.859 1.00 97.06 90 ILE A C 1
ATOM 688 O O . ILE A 1 90 ? 3.056 -14.357 8.780 1.00 97.06 90 ILE A O 1
ATOM 692 N N . PRO A 1 91 ? 2.901 -12.427 9.929 1.00 94.81 91 PRO A N 1
ATOM 693 C CA . PRO A 1 91 ? 2.842 -11.602 8.724 1.00 94.81 91 PRO A CA 1
ATOM 694 C C . PRO A 1 91 ? 4.076 -11.741 7.833 1.00 94.81 91 PRO A C 1
ATOM 696 O O . PRO A 1 91 ? 3.925 -11.784 6.620 1.00 94.81 91 PRO A O 1
ATOM 699 N N . ALA A 1 92 ? 5.280 -11.880 8.402 1.00 95.81 92 ALA A N 1
ATOM 700 C CA . ALA A 1 92 ? 6.491 -12.093 7.611 1.00 95.81 92 ALA A CA 1
ATOM 701 C C . ALA A 1 92 ? 6.468 -13.432 6.852 1.00 95.81 92 ALA A C 1
ATOM 703 O O . ALA A 1 92 ? 6.804 -13.472 5.672 1.00 95.81 92 ALA A O 1
ATOM 704 N N . LEU A 1 93 ? 6.041 -14.521 7.502 1.00 97.75 93 LEU A N 1
ATOM 705 C CA . LEU A 1 93 ? 5.938 -15.838 6.863 1.00 97.75 93 LEU A CA 1
ATOM 706 C C . LEU A 1 93 ? 4.827 -15.880 5.809 1.00 97.75 93 LEU A C 1
ATOM 708 O O . LEU A 1 93 ? 5.045 -16.385 4.712 1.00 97.75 93 LEU A O 1
ATOM 712 N N . VAL A 1 94 ? 3.650 -15.334 6.129 1.00 97.25 94 VAL A N 1
ATOM 713 C CA . VAL A 1 94 ? 2.512 -15.271 5.200 1.00 97.25 94 VAL A CA 1
ATOM 714 C C . VAL A 1 94 ? 2.851 -14.376 4.012 1.00 97.25 94 VAL A C 1
ATOM 716 O O . VAL A 1 94 ? 2.680 -14.799 2.875 1.00 97.25 94 VAL A O 1
ATOM 719 N N . GLY A 1 95 ? 3.398 -13.184 4.256 1.00 94.69 95 GLY A N 1
ATOM 720 C CA . GLY A 1 95 ? 3.834 -12.267 3.206 1.00 94.69 95 GLY A CA 1
ATOM 721 C C . GLY A 1 95 ? 4.931 -12.865 2.328 1.00 94.69 95 GLY A C 1
ATOM 722 O O . GLY A 1 95 ? 4.850 -12.764 1.110 1.00 94.69 95 GLY A O 1
ATOM 723 N N . GLY A 1 96 ? 5.910 -13.561 2.916 1.00 96.19 96 GLY A N 1
ATOM 724 C CA . GLY A 1 96 ? 6.934 -14.283 2.158 1.00 96.19 96 GLY A CA 1
ATOM 725 C C . GLY A 1 96 ? 6.347 -15.392 1.279 1.00 96.19 96 GLY A C 1
ATOM 726 O O . GLY A 1 96 ? 6.700 -15.499 0.108 1.00 96.19 96 GLY A O 1
ATOM 727 N N . GLY A 1 97 ? 5.409 -16.181 1.813 1.00 97.62 97 GLY A N 1
ATOM 728 C CA . GLY A 1 97 ? 4.709 -17.220 1.054 1.00 97.62 97 GLY A CA 1
ATOM 729 C C . GLY A 1 97 ? 3.863 -16.659 -0.092 1.00 97.62 97 GLY A C 1
ATOM 730 O O . GLY A 1 97 ? 3.950 -17.157 -1.212 1.00 97.62 97 GLY A O 1
ATOM 731 N N . ILE A 1 98 ? 3.096 -15.594 0.165 1.00 95.62 98 ILE A N 1
ATOM 732 C CA . ILE A 1 98 ? 2.302 -14.895 -0.857 1.00 95.62 98 ILE A CA 1
ATOM 733 C C . ILE A 1 98 ? 3.217 -14.274 -1.917 1.00 95.62 98 ILE A C 1
ATOM 735 O O . ILE A 1 98 ? 2.938 -14.401 -3.102 1.00 95.62 98 ILE A O 1
ATOM 739 N N . GLY A 1 99 ? 4.345 -13.680 -1.521 1.00 94.12 99 GLY A N 1
ATOM 740 C CA . GLY A 1 99 ? 5.326 -13.130 -2.458 1.00 94.12 99 GLY A CA 1
ATOM 741 C C . GLY A 1 99 ? 5.908 -14.190 -3.395 1.00 94.12 99 GLY A C 1
ATOM 742 O O . GLY A 1 99 ? 5.971 -13.974 -4.602 1.00 94.12 99 GLY A O 1
ATOM 743 N N . ILE A 1 100 ? 6.269 -15.369 -2.872 1.00 96.19 100 ILE A N 1
ATOM 744 C CA . ILE A 1 100 ? 6.708 -16.504 -3.705 1.00 96.19 100 ILE A CA 1
ATOM 745 C C . ILE A 1 100 ? 5.586 -16.939 -4.653 1.00 96.19 100 ILE A C 1
ATOM 747 O O . ILE A 1 100 ? 5.836 -17.164 -5.835 1.00 96.19 100 ILE A O 1
ATOM 751 N N . PHE A 1 101 ? 4.351 -17.038 -4.154 1.00 96.62 101 PHE A N 1
ATOM 752 C CA . PHE A 1 101 ? 3.192 -17.378 -4.976 1.00 96.62 101 PHE A CA 1
ATOM 753 C C . PHE A 1 101 ? 2.980 -16.372 -6.119 1.00 96.62 101 PHE A C 1
ATOM 755 O O . PHE A 1 101 ? 2.777 -16.795 -7.252 1.00 96.62 101 PHE A O 1
ATOM 762 N N . PHE A 1 102 ? 3.099 -15.071 -5.856 1.00 94.62 102 PHE A N 1
ATOM 763 C CA . PHE A 1 102 ? 2.979 -14.015 -6.864 1.00 94.62 102 PHE A CA 1
ATOM 764 C C . PHE A 1 102 ? 4.064 -14.085 -7.938 1.00 94.62 102 PHE A C 1
ATOM 766 O O . PHE A 1 102 ? 3.744 -13.986 -9.118 1.00 94.62 102 PHE A O 1
ATOM 773 N N . ILE A 1 103 ? 5.317 -14.352 -7.561 1.00 93.56 103 ILE A N 1
ATOM 774 C CA . ILE A 1 103 ? 6.404 -14.560 -8.532 1.00 93.56 103 ILE A CA 1
ATOM 775 C C . ILE A 1 103 ? 6.102 -15.767 -9.430 1.00 93.56 103 ILE A C 1
ATOM 777 O O . ILE A 1 103 ? 6.280 -15.711 -10.644 1.00 93.56 103 ILE A O 1
ATOM 781 N N . LEU A 1 104 ? 5.639 -16.877 -8.847 1.00 95.38 104 LEU A N 1
ATOM 782 C CA . LEU A 1 104 ? 5.284 -18.067 -9.622 1.00 95.38 104 LEU A CA 1
ATOM 783 C C . LEU A 1 104 ? 4.081 -17.816 -10.533 1.00 95.38 104 LEU A C 1
ATOM 785 O O . LEU A 1 104 ? 4.069 -18.315 -11.657 1.00 95.38 104 LEU A O 1
ATOM 789 N N . ALA A 1 105 ? 3.093 -17.055 -10.061 1.00 95.31 105 ALA A N 1
ATOM 790 C CA . ALA A 1 105 ? 1.953 -16.650 -10.864 1.00 95.31 105 ALA A CA 1
ATOM 791 C C . ALA A 1 105 ? 2.419 -15.836 -12.080 1.00 95.31 105 ALA A C 1
ATOM 793 O O . ALA A 1 105 ? 2.151 -16.273 -13.192 1.00 95.31 105 ALA A O 1
ATOM 794 N N . ASP A 1 106 ? 3.202 -14.769 -11.911 1.00 94.62 106 ASP A N 1
ATOM 795 C CA . ASP A 1 106 ? 3.707 -13.957 -13.037 1.00 94.62 106 ASP A CA 1
ATOM 796 C C . ASP A 1 106 ? 4.496 -14.795 -14.062 1.00 94.62 106 ASP A C 1
ATOM 798 O O . ASP A 1 106 ? 4.231 -14.760 -15.266 1.00 94.62 106 ASP A O 1
ATOM 802 N N . VAL A 1 107 ? 5.369 -15.698 -13.602 1.00 93.81 107 VAL A N 1
ATOM 803 C CA . VAL A 1 107 ? 6.111 -16.618 -14.488 1.00 93.81 107 VAL A CA 1
ATOM 804 C C . VAL A 1 107 ? 5.193 -17.581 -15.258 1.00 93.81 107 VAL A C 1
ATOM 806 O O . VAL A 1 107 ? 5.534 -18.023 -16.359 1.00 93.81 107 VAL A O 1
ATOM 809 N N . ILE A 1 108 ? 4.051 -17.966 -14.689 1.00 94.69 108 ILE A N 1
ATOM 810 C CA . ILE A 1 108 ? 3.078 -18.842 -15.349 1.00 94.69 108 ILE A CA 1
ATOM 811 C C . ILE A 1 108 ? 2.209 -18.033 -16.315 1.00 94.69 108 ILE A C 1
ATOM 813 O O . ILE A 1 108 ? 2.094 -18.422 -17.476 1.00 94.69 108 ILE A O 1
ATOM 817 N N . PHE A 1 109 ? 1.625 -16.924 -15.860 1.00 95.06 109 PHE A N 1
ATOM 818 C CA . PHE A 1 109 ? 0.704 -16.081 -16.624 1.00 95.06 109 PHE A CA 1
ATOM 819 C C . PHE A 1 109 ? 1.386 -15.440 -17.838 1.00 95.06 109 PHE A C 1
ATOM 821 O O . PHE A 1 109 ? 0.827 -15.485 -18.937 1.00 95.06 109 PHE A O 1
ATOM 828 N N . SER A 1 110 ? 2.640 -15.001 -17.694 1.00 93.81 110 SER A N 1
ATOM 829 C CA . SER A 1 110 ? 3.444 -14.437 -18.787 1.00 93.81 110 SER A CA 1
ATOM 830 C C . SER A 1 110 ? 3.673 -15.381 -19.969 1.00 93.81 110 SER A C 1
ATOM 832 O O . SER A 1 110 ? 3.955 -14.922 -21.072 1.00 93.81 110 SER A O 1
ATOM 834 N N . LYS A 1 111 ? 3.503 -16.700 -19.800 1.00 94.62 111 LYS A N 1
ATOM 835 C CA . LYS A 1 111 ? 3.575 -17.675 -20.908 1.00 94.62 111 LYS A CA 1
ATOM 836 C C . LYS A 1 111 ? 2.325 -17.688 -21.784 1.00 94.62 111 LYS A C 1
ATOM 838 O O . LYS A 1 111 ? 2.350 -18.260 -22.871 1.00 94.62 111 LYS A O 1
ATOM 843 N N . PHE A 1 112 ? 1.234 -17.095 -21.311 1.00 95.06 112 PHE A N 1
ATOM 844 C CA . PHE A 1 112 ? -0.055 -17.061 -21.996 1.00 95.06 112 PHE A CA 1
ATOM 845 C C . PHE A 1 112 ? -0.316 -15.721 -22.704 1.00 95.06 112 PHE A C 1
ATOM 847 O O . PHE A 1 112 ? -1.402 -15.517 -23.246 1.00 95.06 112 PHE A O 1
ATOM 854 N N . HIS A 1 113 ? 0.666 -14.812 -22.737 1.00 93.00 113 HIS A N 1
ATOM 855 C CA . HIS A 1 113 ? 0.633 -13.593 -23.544 1.00 93.00 113 HIS A CA 1
ATOM 856 C C . HIS A 1 113 ? 2.024 -13.212 -24.069 1.00 93.00 113 HIS A C 1
ATOM 858 O O . HIS A 1 113 ? 3.048 -13.596 -23.522 1.00 93.00 113 HIS A O 1
ATOM 864 N N . ASN A 1 114 ? 2.077 -12.402 -25.129 1.00 91.69 114 ASN A N 1
ATOM 865 C CA . ASN A 1 114 ? 3.334 -12.071 -25.821 1.00 91.69 114 ASN A CA 1
ATOM 866 C C . ASN A 1 114 ? 4.102 -10.879 -25.219 1.00 91.69 114 ASN A C 1
ATOM 868 O O . ASN A 1 114 ? 5.098 -10.444 -25.789 1.00 91.69 114 ASN A O 1
ATOM 872 N N . LEU A 1 115 ? 3.628 -10.328 -24.099 1.00 90.06 115 LEU A N 1
ATOM 873 C CA . LEU A 1 115 ? 4.241 -9.162 -23.445 1.00 90.06 115 LEU A CA 1
ATOM 874 C C . LEU A 1 115 ? 5.411 -9.527 -22.508 1.00 90.06 115 LEU A C 1
ATOM 876 O O . LEU A 1 115 ? 6.190 -8.649 -22.152 1.00 90.06 115 LEU A O 1
ATOM 880 N N . GLY A 1 116 ? 5.573 -10.809 -22.155 1.00 88.81 116 GLY A N 1
ATOM 881 C CA . GLY A 1 116 ? 6.562 -11.250 -21.163 1.00 88.81 116 GLY A CA 1
ATOM 882 C C . GLY A 1 116 ? 6.149 -10.933 -19.715 1.00 88.81 116 GLY A C 1
ATOM 883 O O . GLY A 1 116 ? 5.025 -10.490 -19.499 1.00 88.81 116 GLY A O 1
ATOM 884 N N . PRO A 1 117 ? 7.017 -11.198 -18.721 1.00 89.88 117 PRO A N 1
ATOM 885 C CA . PRO A 1 117 ? 6.723 -10.951 -17.305 1.00 89.88 117 PRO A CA 1
ATOM 886 C C . PRO A 1 117 ? 6.621 -9.457 -16.984 1.00 89.88 117 PRO A C 1
ATOM 888 O O . PRO A 1 117 ? 7.211 -8.619 -17.678 1.00 89.88 117 PRO A O 1
ATOM 891 N N . ILE A 1 118 ? 5.909 -9.119 -15.908 1.00 89.12 118 ILE A N 1
ATOM 892 C CA . ILE A 1 118 ? 5.768 -7.737 -15.447 1.00 89.12 118 ILE A CA 1
ATOM 893 C C . ILE A 1 118 ? 7.154 -7.185 -15.066 1.00 89.12 118 ILE A C 1
ATOM 895 O O . ILE A 1 118 ? 7.860 -7.777 -14.245 1.00 89.12 118 ILE A O 1
ATOM 899 N N . PRO A 1 119 ? 7.582 -6.032 -15.621 1.00 88.31 119 PRO A N 1
ATOM 900 C CA . PRO A 1 119 ? 8.855 -5.431 -15.248 1.00 88.31 119 PRO A CA 1
ATOM 901 C C . PRO A 1 119 ? 8.929 -5.161 -13.742 1.00 88.31 119 PRO A C 1
ATOM 903 O O . PRO A 1 119 ? 7.962 -4.711 -13.130 1.00 88.31 119 PRO A O 1
ATOM 906 N N . HIS A 1 120 ? 10.099 -5.377 -13.139 1.00 85.75 120 HIS A N 1
ATOM 907 C CA . HIS A 1 120 ? 10.343 -5.093 -11.724 1.00 85.75 120 HIS A CA 1
ATOM 908 C C . HIS A 1 120 ? 11.570 -4.193 -11.548 1.00 85.75 120 HIS A C 1
ATOM 910 O O . HIS A 1 120 ? 12.523 -4.304 -12.330 1.00 85.75 120 HIS A O 1
ATOM 916 N N . PRO A 1 121 ? 11.576 -3.279 -10.556 1.00 88.00 121 PRO A N 1
ATOM 917 C CA . PRO A 1 121 ? 12.742 -2.449 -10.299 1.00 88.00 121 PRO A CA 1
ATOM 918 C C . PRO A 1 121 ? 13.967 -3.334 -10.028 1.00 88.00 121 PRO A C 1
ATOM 920 O O . PRO A 1 121 ? 13.848 -4.339 -9.322 1.00 88.00 121 PRO A O 1
ATOM 923 N N . PRO A 1 122 ? 15.152 -2.995 -10.560 1.00 89.69 122 PRO A N 1
ATOM 924 C CA . PRO A 1 122 ? 16.346 -3.798 -10.335 1.00 89.69 122 PRO A CA 1
ATOM 925 C C . PRO A 1 122 ? 16.756 -3.758 -8.860 1.00 89.69 122 PRO A C 1
ATOM 927 O O . PRO A 1 122 ? 16.470 -2.802 -8.138 1.00 89.69 122 PRO A O 1
ATOM 930 N N . PHE A 1 123 ? 17.485 -4.774 -8.404 1.00 88.75 123 PHE A N 1
ATOM 931 C CA . PHE A 1 123 ? 18.139 -4.717 -7.099 1.00 88.75 123 PHE A CA 1
ATOM 932 C C . PHE A 1 123 ? 19.230 -3.623 -7.102 1.00 88.75 123 PHE A C 1
ATOM 934 O O . PHE A 1 123 ? 19.990 -3.545 -8.070 1.00 88.75 123 PHE A O 1
ATOM 941 N N . PRO A 1 124 ? 19.353 -2.787 -6.050 1.00 88.81 124 PRO A N 1
ATOM 942 C CA . PRO A 1 124 ? 18.629 -2.827 -4.771 1.00 88.81 124 PRO A CA 1
ATOM 943 C C . PRO A 1 124 ? 17.337 -1.990 -4.723 1.00 88.81 124 PRO A C 1
ATOM 945 O O . PRO A 1 124 ? 16.657 -1.988 -3.695 1.00 88.81 124 PRO A O 1
ATOM 948 N N . SER A 1 125 ? 16.979 -1.281 -5.797 1.00 91.25 125 SER A N 1
ATOM 949 C CA . SER A 1 125 ? 15.783 -0.427 -5.860 1.00 91.25 125 SER A CA 1
ATOM 950 C C . SER A 1 125 ? 14.493 -1.180 -5.558 1.00 91.25 125 SER A C 1
ATOM 952 O O . SER A 1 125 ? 13.590 -0.604 -4.960 1.00 91.25 125 SER A O 1
ATOM 954 N N . SER A 1 126 ? 14.420 -2.470 -5.896 1.00 91.38 126 SER A N 1
ATOM 955 C CA . SER A 1 126 ? 13.282 -3.338 -5.568 1.00 91.38 126 SER A CA 1
ATOM 956 C C . SER A 1 126 ? 12.922 -3.339 -4.083 1.00 91.38 126 SER A C 1
ATOM 958 O O . SER A 1 126 ? 11.737 -3.329 -3.755 1.00 91.38 126 SER A O 1
ATOM 960 N N . ILE A 1 127 ? 13.907 -3.301 -3.179 1.00 92.19 127 ILE A N 1
ATOM 961 C CA . ILE A 1 127 ? 13.655 -3.294 -1.731 1.00 92.19 127 ILE A CA 1
ATOM 962 C C . ILE A 1 127 ? 12.959 -1.996 -1.327 1.00 92.19 127 ILE A C 1
ATOM 964 O O . ILE A 1 127 ? 11.963 -2.023 -0.605 1.00 92.19 127 ILE A O 1
ATOM 968 N N . LEU A 1 128 ? 13.474 -0.858 -1.797 1.00 93.50 128 LEU A N 1
ATOM 969 C CA . LEU A 1 128 ? 12.922 0.448 -1.449 1.00 93.50 128 LEU A CA 1
ATOM 970 C C . LEU A 1 128 ? 11.560 0.664 -2.102 1.00 93.50 128 LEU A C 1
ATOM 972 O O . LEU A 1 128 ? 10.643 1.107 -1.421 1.00 93.50 128 LEU A O 1
ATOM 976 N N . ALA A 1 129 ? 11.406 0.282 -3.370 1.00 92.00 129 ALA A N 1
ATOM 977 C CA . ALA A 1 129 ? 10.129 0.334 -4.068 1.00 92.00 129 ALA A CA 1
ATOM 978 C C . ALA A 1 129 ? 9.068 -0.507 -3.341 1.00 92.00 129 ALA A C 1
ATOM 980 O O . ALA A 1 129 ? 7.989 0.004 -3.055 1.00 92.00 129 ALA A O 1
ATOM 981 N N . SER A 1 130 ? 9.402 -1.741 -2.946 1.00 92.44 130 SER A N 1
ATOM 982 C CA . SER A 1 130 ? 8.479 -2.625 -2.219 1.00 92.44 130 SER A CA 1
ATOM 983 C C . SER A 1 130 ? 8.133 -2.091 -0.829 1.00 92.44 130 SER A C 1
ATOM 985 O O . SER A 1 130 ? 6.984 -2.165 -0.414 1.00 92.44 130 SER A O 1
ATOM 987 N N . ALA A 1 131 ? 9.100 -1.527 -0.098 1.00 95.06 131 ALA A N 1
ATOM 988 C CA . ALA A 1 131 ? 8.846 -0.949 1.221 1.00 95.06 131 ALA A CA 1
ATOM 989 C C . ALA A 1 131 ? 7.997 0.332 1.139 1.00 95.06 131 ALA A C 1
ATOM 991 O O . ALA A 1 131 ? 7.086 0.524 1.944 1.00 95.06 131 ALA A O 1
ATOM 992 N N . THR A 1 132 ? 8.270 1.200 0.160 1.00 95.88 132 THR A N 1
ATOM 993 C CA . THR A 1 132 ? 7.470 2.401 -0.104 1.00 95.88 132 THR A CA 1
ATOM 994 C C . THR A 1 132 ? 6.050 2.032 -0.523 1.00 95.88 132 THR A C 1
ATOM 996 O O . THR A 1 132 ? 5.113 2.579 0.053 1.00 95.88 132 THR A O 1
ATOM 999 N N . ALA A 1 133 ? 5.883 1.094 -1.461 1.00 93.31 133 ALA A N 1
ATOM 1000 C CA . ALA A 1 133 ? 4.575 0.602 -1.892 1.00 93.31 133 ALA A CA 1
ATOM 1001 C C . ALA A 1 133 ? 3.830 -0.057 -0.726 1.00 93.31 133 ALA A C 1
ATOM 1003 O O . ALA A 1 133 ? 2.748 0.386 -0.364 1.00 93.31 133 ALA A O 1
ATOM 1004 N N . GLY A 1 134 ? 4.465 -1.003 -0.029 1.00 94.69 134 GLY A N 1
ATOM 1005 C CA . GLY A 1 134 ? 3.857 -1.721 1.088 1.00 94.69 134 GLY A CA 1
ATOM 1006 C C . GLY A 1 134 ? 3.380 -0.808 2.220 1.00 94.69 134 GLY A C 1
ATOM 1007 O O . GLY A 1 134 ? 2.296 -1.011 2.749 1.00 94.69 134 GLY A O 1
ATOM 1008 N N . ILE A 1 135 ? 4.131 0.236 2.590 1.00 97.31 135 ILE A N 1
ATOM 1009 C CA . ILE A 1 135 ? 3.647 1.197 3.598 1.00 97.31 135 ILE A CA 1
ATOM 1010 C C . ILE A 1 135 ? 2.601 2.145 2.993 1.00 97.31 135 ILE A C 1
ATOM 1012 O O . ILE A 1 135 ? 1.565 2.394 3.609 1.00 97.31 135 ILE A O 1
ATOM 1016 N N . GLY A 1 136 ? 2.868 2.704 1.811 1.00 97.69 136 GLY A N 1
ATOM 1017 C CA . GLY A 1 136 ? 2.015 3.708 1.176 1.00 97.69 136 GLY A CA 1
ATOM 1018 C C . GLY A 1 136 ? 0.625 3.181 0.826 1.00 97.69 136 GLY A C 1
ATOM 1019 O O . GLY A 1 136 ? -0.378 3.811 1.160 1.00 97.69 136 GLY A O 1
ATOM 1020 N N . GLU A 1 137 ? 0.550 2.009 0.205 1.00 96.00 137 GLU A N 1
ATOM 1021 C CA . GLU A 1 137 ? -0.701 1.365 -0.195 1.00 96.00 137 GLU A CA 1
ATOM 1022 C C . GLU A 1 137 ? -1.530 0.948 1.020 1.00 96.00 137 GLU A C 1
ATOM 1024 O O . GLU A 1 137 ? -2.740 1.176 1.042 1.00 96.00 137 GLU A O 1
ATOM 1029 N N . GLU A 1 138 ? -0.896 0.432 2.078 1.00 96.62 138 GLU A N 1
ATOM 1030 C CA . GLU A 1 138 ? -1.579 0.139 3.342 1.00 96.62 138 GLU A CA 1
ATOM 1031 C C . GLU A 1 138 ? -2.163 1.400 3.987 1.00 96.62 138 GLU A C 1
ATOM 1033 O O . GLU A 1 138 ? -3.301 1.387 4.465 1.00 96.62 138 GLU A O 1
ATOM 1038 N N . VAL A 1 139 ? -1.436 2.522 3.945 1.00 97.94 139 VAL A N 1
ATOM 1039 C CA . VAL A 1 139 ? -1.940 3.812 4.438 1.00 97.94 139 VAL A CA 1
ATOM 1040 C C . VAL A 1 139 ? -3.175 4.263 3.654 1.00 97.94 139 VAL A C 1
ATOM 1042 O O . VAL A 1 139 ? -4.171 4.667 4.261 1.00 97.94 139 VAL A O 1
ATOM 1045 N N . ILE A 1 140 ? -3.143 4.185 2.322 1.00 97.88 140 IL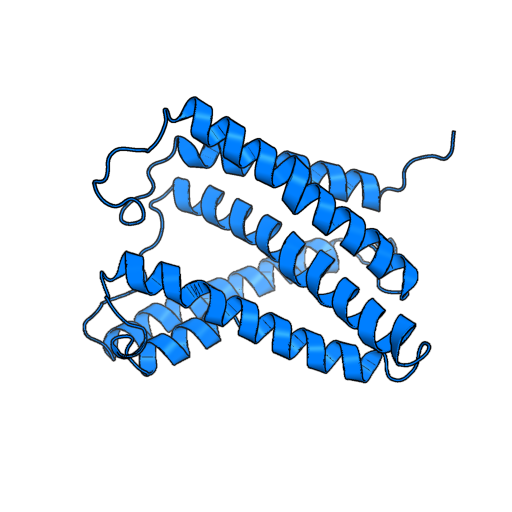E A N 1
ATOM 1046 C CA . ILE A 1 140 ? -4.240 4.672 1.480 1.00 97.88 140 ILE A CA 1
ATOM 1047 C C . ILE A 1 140 ? -5.443 3.731 1.515 1.00 97.88 140 ILE A C 1
ATOM 1049 O O . ILE A 1 140 ? -6.549 4.182 1.805 1.00 97.88 140 ILE A O 1
ATOM 1053 N N . PHE A 1 141 ? -5.259 2.439 1.249 1.00 97.31 141 PHE A N 1
ATOM 1054 C CA . PHE A 1 141 ? -6.375 1.514 1.053 1.00 97.31 141 PHE A CA 1
ATOM 1055 C C . PHE A 1 141 ? -6.895 0.923 2.367 1.00 97.31 141 PHE A C 1
ATOM 1057 O O . PHE A 1 141 ? -8.106 0.857 2.584 1.00 97.31 141 PHE A O 1
ATOM 1064 N N . ARG A 1 142 ? -6.008 0.533 3.290 1.00 96.06 142 ARG A N 1
ATOM 1065 C CA . ARG A 1 142 ? -6.417 -0.189 4.506 1.00 96.06 142 ARG A CA 1
ATOM 1066 C C . ARG A 1 142 ? -6.657 0.755 5.675 1.00 96.06 142 ARG A C 1
ATOM 1068 O O . ARG A 1 142 ? -7.650 0.600 6.383 1.00 96.06 142 ARG A O 1
ATOM 1075 N N . LEU A 1 143 ? -5.799 1.758 5.866 1.00 96.75 143 LEU A N 1
ATOM 1076 C CA . LEU A 1 143 ? -5.933 2.696 6.980 1.00 96.75 143 LEU A CA 1
ATOM 1077 C C . LEU A 1 143 ? -6.897 3.850 6.679 1.00 96.75 143 LEU A C 1
ATOM 1079 O O . LEU A 1 143 ? -7.635 4.250 7.576 1.00 96.75 143 LEU A O 1
ATOM 1083 N N . PHE A 1 144 ? -6.915 4.385 5.454 1.00 98.06 144 PHE A N 1
ATOM 1084 C CA . PHE A 1 144 ? -7.810 5.482 5.075 1.00 98.06 144 PHE A CA 1
ATOM 1085 C C . PHE A 1 144 ? -9.093 5.011 4.384 1.00 98.06 144 PHE A C 1
ATOM 1087 O O . PHE A 1 144 ? -10.174 5.200 4.940 1.00 98.06 144 PHE A O 1
ATOM 1094 N N . PHE A 1 145 ? -8.993 4.410 3.197 1.00 98.12 145 PHE A N 1
ATOM 1095 C CA . PHE A 1 145 ? -10.136 4.148 2.319 1.00 98.12 145 PHE A CA 1
ATOM 1096 C C . PHE A 1 145 ? -11.202 3.278 2.992 1.00 98.12 145 PHE A C 1
ATOM 1098 O O . PHE A 1 145 ? -12.362 3.689 3.069 1.00 98.12 145 PHE A O 1
ATOM 1105 N N . ILE A 1 146 ? -10.822 2.115 3.537 1.00 98.12 146 ILE A N 1
ATOM 1106 C CA . ILE A 1 146 ? -11.779 1.216 4.197 1.00 98.12 146 ILE A CA 1
ATOM 1107 C C . ILE A 1 146 ? -12.458 1.902 5.402 1.00 98.12 146 ILE A C 1
ATOM 1109 O O . ILE A 1 146 ? -13.690 1.997 5.399 1.00 98.12 146 ILE A O 1
ATOM 1113 N N . PRO A 1 147 ? -11.738 2.439 6.412 1.00 98.06 147 PRO A N 1
ATOM 1114 C CA . PRO A 1 147 ? -12.380 3.118 7.536 1.00 98.06 147 PRO A CA 1
ATOM 1115 C C . PRO A 1 147 ? -13.222 4.321 7.125 1.00 98.06 147 PRO A C 1
ATOM 1117 O O . PRO A 1 147 ? -14.291 4.522 7.700 1.00 98.06 147 PRO A O 1
ATOM 1120 N N . PHE A 1 148 ? -12.788 5.095 6.126 1.00 98.44 148 PHE A N 1
ATOM 1121 C CA . PHE A 1 148 ? -13.544 6.233 5.610 1.00 98.44 148 PHE A CA 1
ATOM 1122 C C . PHE A 1 148 ? -14.909 5.811 5.066 1.00 98.44 148 PHE A C 1
ATOM 1124 O O . PHE A 1 148 ? -15.930 6.345 5.501 1.00 98.44 148 PHE A O 1
ATOM 1131 N N . TRP A 1 149 ? -14.949 4.824 4.170 1.00 98.50 149 TRP A N 1
ATOM 1132 C CA . TRP A 1 149 ? -16.202 4.379 3.559 1.00 98.50 149 TRP A CA 1
ATOM 1133 C C . TRP A 1 149 ? -17.095 3.613 4.530 1.00 98.50 149 TRP A C 1
ATOM 1135 O O . TRP A 1 149 ? -18.312 3.801 4.514 1.00 98.50 149 TRP A O 1
ATOM 1145 N N . VAL A 1 150 ? -16.522 2.811 5.431 1.00 98.44 150 VAL A N 1
ATOM 1146 C CA . VAL A 1 150 ? -17.302 2.154 6.490 1.00 98.44 150 VAL A CA 1
ATOM 1147 C C . VAL A 1 150 ? -17.915 3.190 7.422 1.00 98.44 150 VAL A C 1
ATOM 1149 O O . VAL A 1 150 ? -19.101 3.100 7.739 1.00 98.44 150 VAL A O 1
ATOM 1152 N N . TRP A 1 151 ? -17.150 4.200 7.833 1.00 98.31 151 TRP A N 1
ATOM 1153 C CA . TRP A 1 151 ? -17.674 5.302 8.628 1.00 98.31 151 TRP A CA 1
ATOM 1154 C C . TRP A 1 151 ? -18.779 6.059 7.878 1.00 98.31 151 TRP A C 1
ATOM 1156 O O . TRP A 1 151 ? -19.874 6.233 8.408 1.00 98.31 151 TRP A O 1
ATOM 1166 N N . LEU A 1 152 ? -18.548 6.464 6.633 1.00 98.44 152 LEU A N 1
ATOM 1167 C CA . LEU A 1 152 ? -19.528 7.231 5.871 1.00 98.44 152 LEU A CA 1
ATOM 1168 C C . LEU A 1 152 ? -20.830 6.441 5.664 1.00 98.44 152 LEU A C 1
ATOM 1170 O O . LEU A 1 152 ? -21.918 6.934 5.953 1.00 98.44 152 LEU A O 1
ATOM 1174 N N . ILE A 1 153 ? -20.738 5.191 5.218 1.00 98.38 153 ILE A N 1
ATOM 1175 C CA . ILE A 1 153 ? -21.920 4.392 4.893 1.00 98.38 153 ILE A CA 1
ATOM 1176 C C . ILE A 1 153 ? -22.585 3.875 6.168 1.00 98.38 153 ILE A C 1
ATOM 1178 O O . ILE A 1 153 ? -23.754 4.158 6.411 1.00 98.38 153 ILE A O 1
ATOM 1182 N N . SER A 1 154 ? -21.863 3.135 7.012 1.00 97.69 154 SER A N 1
ATOM 1183 C CA . SER A 1 154 ? -22.462 2.518 8.200 1.00 97.69 154 SER A CA 1
ATOM 1184 C C . SER A 1 154 ? -22.798 3.557 9.261 1.00 97.69 154 SER A C 1
ATOM 1186 O O . SER A 1 154 ? -23.926 3.604 9.746 1.00 97.69 154 SER A O 1
ATOM 1188 N N . TYR A 1 155 ? -21.829 4.389 9.647 1.00 95.94 155 TYR A N 1
ATOM 1189 C CA . TYR A 1 155 ? -21.977 5.282 10.795 1.00 95.94 155 TYR A CA 1
ATOM 1190 C C . TYR A 1 155 ? -22.821 6.518 10.459 1.00 95.94 155 TYR A C 1
ATOM 1192 O O . TYR A 1 155 ? -23.744 6.832 11.210 1.00 95.94 155 TYR A O 1
ATOM 1200 N N . VAL A 1 156 ? -22.548 7.197 9.337 1.00 97.50 156 VAL A N 1
ATOM 1201 C CA . VAL A 1 156 ? -23.257 8.434 8.955 1.00 97.50 156 VAL A CA 1
ATOM 1202 C C . VAL A 1 156 ? -24.588 8.136 8.261 1.00 97.50 156 VAL A C 1
ATOM 1204 O O . VAL A 1 156 ? -25.634 8.547 8.761 1.00 97.50 156 VAL A O 1
ATOM 1207 N N . ILE A 1 157 ? -24.578 7.410 7.139 1.00 98.12 157 ILE A N 1
ATOM 1208 C CA . ILE A 1 157 ? -25.778 7.205 6.306 1.00 98.12 157 ILE A CA 1
ATOM 1209 C C . ILE A 1 157 ? -26.753 6.218 6.965 1.00 98.12 157 ILE A C 1
ATOM 1211 O O . ILE A 1 157 ? -27.941 6.506 7.107 1.00 98.12 157 ILE A O 1
ATOM 1215 N N . LEU A 1 158 ? -26.257 5.063 7.413 1.00 97.38 158 LEU A N 1
ATOM 1216 C CA . LEU A 1 158 ? -27.077 3.988 7.985 1.00 97.38 158 LEU A CA 1
ATOM 1217 C C . LEU A 1 158 ? -27.249 4.087 9.508 1.00 97.38 158 LEU A C 1
ATOM 1219 O O . LEU A 1 158 ? -27.814 3.176 10.116 1.00 97.38 158 LEU A O 1
ATOM 1223 N N . LYS A 1 159 ? -26.799 5.187 10.129 1.00 96.38 159 LYS A N 1
ATOM 1224 C CA . LYS A 1 159 ? -26.931 5.464 11.572 1.00 96.38 159 LYS A CA 1
ATOM 1225 C C . LYS A 1 159 ? -26.408 4.319 12.449 1.00 96.38 159 LYS A C 1
ATOM 1227 O O . LYS A 1 159 ? -27.093 3.827 13.345 1.00 96.38 159 LYS A O 1
ATOM 1232 N N . ASN A 1 160 ? -25.181 3.902 12.161 1.00 92.81 160 ASN A N 1
ATOM 1233 C CA . ASN A 1 160 ? -24.435 2.835 12.822 1.00 92.81 160 ASN A CA 1
ATOM 1234 C C . ASN A 1 160 ? -25.038 1.424 12.675 1.00 92.81 160 ASN A C 1
ATOM 1236 O O . ASN A 1 160 ? -24.913 0.586 13.568 1.00 92.81 160 ASN A O 1
ATOM 1240 N N . ARG A 1 161 ? -25.702 1.142 11.547 1.00 94.69 161 ARG A N 1
ATOM 1241 C CA . ARG A 1 161 ? -26.258 -0.184 11.237 1.00 94.69 161 ARG A CA 1
ATOM 1242 C C . ARG A 1 161 ? -25.454 -0.876 10.139 1.00 94.69 161 ARG A C 1
ATOM 1244 O O . ARG A 1 161 ? -24.930 -0.233 9.240 1.00 94.69 161 ARG A O 1
ATOM 1251 N N . TRP A 1 162 ? -25.449 -2.211 10.170 1.00 96.75 162 TRP A N 1
ATOM 1252 C CA . TRP A 1 162 ? -24.870 -3.070 9.124 1.00 96.75 162 TRP A CA 1
ATOM 1253 C C . TRP A 1 162 ? -23.349 -2.955 8.933 1.00 96.75 162 TRP A C 1
ATOM 1255 O O . TRP A 1 162 ? -22.843 -3.429 7.919 1.00 96.75 162 TRP A O 1
ATOM 1265 N N . GLN A 1 163 ? -22.612 -2.424 9.915 1.00 96.50 163 GLN A N 1
ATOM 1266 C CA . GLN A 1 163 ? -21.168 -2.164 9.823 1.00 96.50 163 GLN A CA 1
ATOM 1267 C C . GLN A 1 163 ? -20.354 -3.333 9.261 1.00 96.50 163 GLN A C 1
ATOM 1269 O O . GLN A 1 163 ? -19.555 -3.122 8.360 1.00 96.50 163 GLN A O 1
ATOM 1274 N N . ASN A 1 164 ? -20.588 -4.564 9.729 1.00 97.38 164 ASN A N 1
ATOM 1275 C CA . ASN A 1 164 ? -19.860 -5.735 9.232 1.00 97.38 164 ASN A CA 1
ATOM 1276 C C . ASN A 1 164 ? -20.146 -6.018 7.745 1.00 97.38 164 ASN A C 1
ATOM 1278 O O . ASN A 1 164 ? -19.233 -6.311 6.983 1.00 97.38 164 ASN A O 1
ATOM 1282 N N . LYS A 1 165 ? -21.406 -5.892 7.302 1.00 98.12 165 LYS A N 1
ATOM 1283 C CA . LYS A 1 165 ? -21.751 -6.102 5.885 1.00 98.12 165 LYS A CA 1
ATOM 1284 C C . LYS A 1 165 ? -21.144 -5.006 5.010 1.00 98.12 165 LYS A C 1
ATOM 1286 O O . LYS A 1 165 ? -20.573 -5.305 3.970 1.00 98.12 165 LYS A O 1
ATOM 1291 N N . VAL A 1 166 ? -21.225 -3.755 5.470 1.00 98.19 166 VAL A N 1
ATOM 1292 C CA . VAL A 1 166 ? -20.604 -2.605 4.800 1.00 98.19 166 VAL A CA 1
ATOM 1293 C C . VAL A 1 166 ? -19.091 -2.788 4.713 1.00 98.19 166 VAL A C 1
ATOM 1295 O O . VAL A 1 166 ? -18.533 -2.573 3.647 1.00 98.19 166 VAL A O 1
ATOM 1298 N N . PHE A 1 167 ? -18.437 -3.234 5.789 1.00 97.94 167 PHE A N 1
ATOM 1299 C CA . PHE A 1 167 ? -17.003 -3.516 5.804 1.00 97.94 167 PHE A CA 1
ATOM 1300 C C . PHE A 1 167 ? -16.607 -4.494 4.701 1.00 97.94 167 PHE A C 1
ATOM 1302 O O . PHE A 1 167 ? -15.752 -4.156 3.896 1.00 97.94 167 PHE A O 1
ATOM 1309 N N . TRP A 1 168 ? -17.261 -5.653 4.598 1.00 98.25 168 TRP A N 1
ATOM 1310 C CA . TRP A 1 168 ? -16.916 -6.630 3.561 1.00 98.25 168 TRP A CA 1
ATOM 1311 C C . TRP A 1 168 ? -17.132 -6.104 2.142 1.00 98.25 168 TRP A C 1
ATOM 1313 O O . TRP A 1 168 ? -16.270 -6.296 1.288 1.00 98.25 168 TRP A O 1
ATOM 1323 N N . VAL A 1 169 ? -18.235 -5.391 1.896 1.00 98.31 169 VAL A N 1
ATOM 1324 C CA . VAL A 1 169 ? -18.499 -4.774 0.585 1.00 98.31 169 VAL A CA 1
ATOM 1325 C C . VAL A 1 169 ? -17.431 -3.732 0.242 1.00 98.31 169 VAL A C 1
ATOM 1327 O O . VAL A 1 169 ? -16.893 -3.742 -0.862 1.00 98.31 169 VAL A O 1
ATOM 1330 N N . VAL A 1 170 ? -17.087 -2.860 1.193 1.00 98.25 170 VAL A N 1
ATOM 1331 C CA . VAL A 1 170 ? -16.051 -1.833 1.019 1.00 98.25 170 VAL A CA 1
ATOM 1332 C C . VAL A 1 170 ? -14.676 -2.464 0.814 1.00 98.25 170 VAL A C 1
ATOM 1334 O O . VAL A 1 170 ? -13.920 -1.977 -0.017 1.00 98.25 170 VAL A O 1
ATOM 1337 N N . THR A 1 171 ? -14.350 -3.550 1.516 1.00 97.75 171 THR A N 1
ATOM 1338 C CA . THR A 1 171 ? -13.079 -4.267 1.355 1.00 97.75 171 THR A CA 1
ATOM 1339 C C . THR A 1 171 ? -12.956 -4.879 -0.039 1.00 97.75 171 THR A C 1
ATOM 1341 O O . THR A 1 171 ? -11.928 -4.690 -0.680 1.00 97.75 171 THR A O 1
ATOM 1344 N N . ILE A 1 172 ? -14.010 -5.526 -0.556 1.00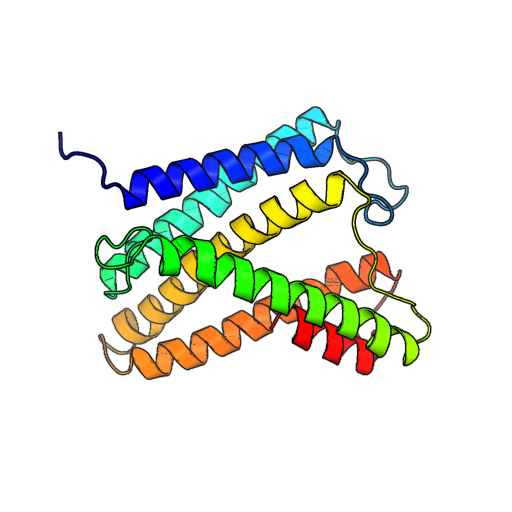 97.38 172 ILE A N 1
ATOM 1345 C CA . ILE A 1 172 ? -14.030 -6.047 -1.937 1.00 97.38 172 ILE A CA 1
ATOM 1346 C C . ILE A 1 172 ? -13.865 -4.903 -2.942 1.00 97.38 172 ILE A C 1
ATOM 1348 O O . ILE A 1 172 ? -13.080 -5.000 -3.881 1.00 97.38 172 ILE A O 1
ATOM 1352 N N . PHE A 1 173 ? -14.574 -3.792 -2.737 1.00 97.50 173 PHE A N 1
ATOM 1353 C CA . PHE A 1 173 ? -14.442 -2.632 -3.612 1.00 97.50 173 PHE A CA 1
ATOM 1354 C C . PHE A 1 173 ? -13.039 -2.010 -3.544 1.00 97.50 173 PHE A C 1
ATOM 1356 O O . PHE A 1 173 ? -12.493 -1.624 -4.571 1.00 97.50 173 PHE A O 1
ATOM 1363 N N . SER A 1 174 ? -12.433 -1.958 -2.356 1.00 97.38 174 SER A N 1
ATOM 1364 C CA . SER A 1 174 ? -11.064 -1.479 -2.145 1.00 97.38 174 SER A CA 1
ATOM 1365 C C . SER A 1 174 ? -10.045 -2.348 -2.877 1.00 97.38 174 SER A C 1
ATOM 1367 O O . SER A 1 174 ? -9.141 -1.804 -3.499 1.00 97.38 174 SER A O 1
ATOM 1369 N N . ALA A 1 175 ? -10.199 -3.671 -2.815 1.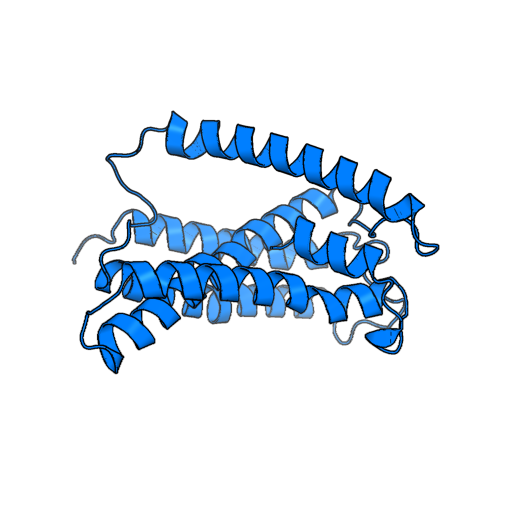00 96.44 175 ALA A N 1
ATOM 1370 C CA . ALA A 1 175 ? -9.377 -4.634 -3.540 1.00 96.44 175 ALA A CA 1
ATOM 1371 C C . ALA A 1 175 ? -9.462 -4.423 -5.058 1.00 96.44 175 ALA A C 1
ATOM 1373 O O . ALA A 1 175 ? -8.449 -4.238 -5.725 1.00 96.44 175 ALA A O 1
ATOM 1374 N N . LEU A 1 176 ? -10.681 -4.341 -5.599 1.00 96.31 176 LEU A N 1
ATOM 1375 C CA . LEU A 1 176 ? -10.888 -4.091 -7.027 1.00 96.31 176 LEU A CA 1
ATOM 1376 C C . LEU A 1 176 ? -10.343 -2.725 -7.459 1.00 96.31 176 LEU A C 1
ATOM 1378 O O . LEU A 1 176 ? -9.708 -2.622 -8.503 1.00 96.31 176 LEU A O 1
ATOM 1382 N N . ALA A 1 177 ? -10.561 -1.677 -6.664 1.00 95.94 177 ALA A N 1
ATOM 1383 C CA . ALA A 1 177 ? -10.029 -0.349 -6.954 1.00 95.94 177 ALA A CA 1
ATOM 1384 C C . ALA A 1 177 ? -8.493 -0.332 -6.941 1.00 95.94 177 ALA A C 1
ATOM 1386 O O . ALA A 1 177 ? -7.888 0.306 -7.800 1.00 95.94 177 ALA A O 1
ATOM 1387 N N . PHE A 1 178 ? -7.869 -1.047 -6.001 1.00 95.88 178 PHE A N 1
ATOM 1388 C CA . PHE A 1 178 ? -6.418 -1.187 -5.930 1.00 95.88 178 PHE A CA 1
ATOM 1389 C C . PHE A 1 178 ? -5.874 -1.937 -7.156 1.00 95.88 178 PHE A C 1
ATOM 1391 O O . PHE A 1 178 ? -4.981 -1.427 -7.834 1.00 95.88 178 PHE A O 1
ATOM 1398 N N . ALA A 1 179 ? -6.481 -3.065 -7.533 1.00 95.38 179 ALA A N 1
ATOM 1399 C CA . ALA A 1 179 ? -6.086 -3.818 -8.720 1.00 95.38 179 ALA A CA 1
ATOM 1400 C C . ALA A 1 179 ? -6.255 -3.031 -10.026 1.00 95.38 179 ALA A C 1
ATOM 1402 O O . ALA A 1 179 ? -5.307 -2.876 -10.793 1.00 95.38 179 ALA A O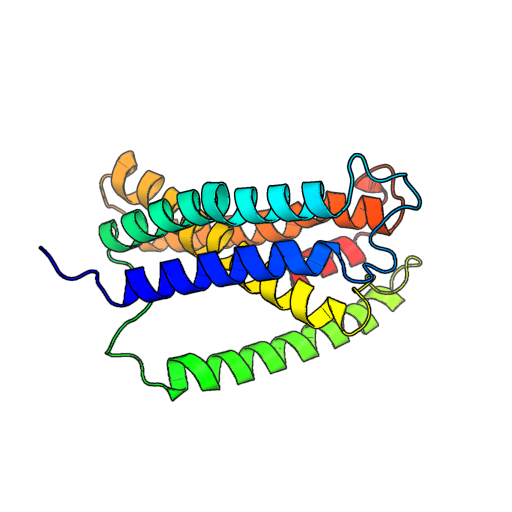 1
ATOM 1403 N N . LEU A 1 180 ? -7.442 -2.474 -10.272 1.00 94.50 180 LEU A N 1
ATOM 1404 C CA . LEU A 1 180 ? -7.724 -1.722 -11.498 1.00 94.50 180 LEU A CA 1
ATOM 1405 C C . LEU A 1 180 ? -6.921 -0.414 -11.578 1.00 94.50 180 LEU A C 1
ATOM 1407 O O . LEU A 1 180 ? -6.611 0.056 -12.672 1.00 94.50 180 LEU A O 1
ATOM 1411 N N . GLY A 1 181 ? -6.523 0.147 -10.431 1.00 94.25 181 GLY A N 1
ATOM 1412 C CA . GLY A 1 181 ? -5.625 1.299 -10.350 1.00 94.25 181 GLY A CA 1
ATOM 1413 C C . GLY A 1 181 ? -4.248 1.066 -10.982 1.00 94.25 181 GLY A C 1
ATOM 1414 O O . GLY A 1 181 ? -3.571 2.037 -11.312 1.00 94.25 181 GLY A O 1
ATOM 1415 N N . HIS A 1 182 ? -3.851 -0.189 -11.219 1.00 94.00 182 HIS A N 1
ATOM 1416 C CA . HIS A 1 182 ? -2.590 -0.530 -11.879 1.00 94.00 182 HIS A CA 1
ATOM 1417 C C . HIS A 1 182 ? -2.654 -0.501 -13.410 1.00 94.00 182 HIS A C 1
ATOM 1419 O O . HIS A 1 182 ? -1.605 -0.528 -14.053 1.00 94.00 182 HIS A O 1
ATOM 1425 N N . PHE A 1 183 ? -3.843 -0.406 -14.019 1.00 94.50 183 PHE A N 1
ATOM 1426 C CA . PHE A 1 183 ? -3.975 -0.422 -15.481 1.00 94.50 183 PHE A CA 1
ATOM 1427 C C . PHE A 1 183 ? -3.163 0.684 -16.174 1.00 94.50 183 PHE A C 1
ATOM 1429 O O . PHE A 1 183 ? -2.445 0.354 -17.118 1.00 94.50 183 PHE A O 1
ATOM 1436 N N . PRO A 1 184 ? -3.169 1.956 -15.717 1.00 92.88 184 PRO A N 1
ATOM 1437 C CA . PRO A 1 184 ? -2.335 2.992 -16.326 1.00 92.88 184 PRO A CA 1
ATOM 1438 C C . PRO A 1 184 ? -0.840 2.652 -16.287 1.00 92.88 184 PRO A C 1
ATOM 1440 O O . PRO A 1 184 ? -0.144 2.838 -17.281 1.00 92.88 184 PRO A O 1
ATOM 1443 N N . SER A 1 185 ? -0.347 2.106 -15.171 1.00 90.25 185 SER A N 1
ATOM 1444 C CA . SER A 1 185 ? 1.056 1.698 -15.035 1.00 90.25 185 SER A CA 1
ATOM 1445 C C . SER A 1 185 ? 1.407 0.567 -15.999 1.00 90.25 185 SER A C 1
ATOM 1447 O O . SER A 1 185 ? 2.437 0.627 -16.660 1.00 90.25 185 SER A O 1
ATOM 1449 N N . VAL A 1 186 ? 0.532 -0.432 -16.135 1.00 91.94 186 VAL A N 1
ATOM 1450 C CA . VAL A 1 186 ? 0.702 -1.545 -17.082 1.00 91.94 186 VAL A CA 1
ATOM 1451 C C . VAL A 1 186 ? 0.713 -1.044 -18.525 1.00 91.94 186 VAL A C 1
ATOM 1453 O O . VAL A 1 186 ? 1.575 -1.443 -19.304 1.00 91.94 186 VAL A O 1
ATOM 1456 N N . MET A 1 187 ? -0.193 -0.127 -18.873 1.00 92.56 187 MET A N 1
ATOM 1457 C CA . MET A 1 187 ? -0.225 0.486 -20.201 1.00 92.56 187 MET A CA 1
ATOM 1458 C C . MET A 1 187 ? 1.073 1.236 -20.507 1.00 92.56 187 MET A C 1
ATOM 1460 O O . MET A 1 187 ? 1.623 1.077 -21.591 1.00 92.56 187 MET A O 1
ATOM 1464 N N . VAL A 1 188 ? 1.604 1.999 -19.548 1.00 89.75 188 VAL A N 1
ATOM 1465 C CA . VAL A 1 188 ? 2.886 2.700 -19.714 1.00 89.75 188 VAL A CA 1
ATOM 1466 C C . VAL A 1 188 ? 4.050 1.713 -19.849 1.00 89.75 188 VAL A C 1
ATOM 1468 O O . VAL A 1 188 ? 4.883 1.884 -20.735 1.00 89.75 188 VAL A O 1
ATOM 1471 N N . LEU A 1 189 ? 4.104 0.670 -19.014 1.00 88.94 189 LEU A N 1
ATOM 1472 C CA . LEU A 1 189 ? 5.200 -0.307 -19.003 1.00 88.94 189 LEU A CA 1
ATOM 1473 C C . LEU A 1 189 ? 5.274 -1.144 -20.285 1.00 88.94 189 LEU A C 1
ATOM 1475 O O . LEU A 1 189 ? 6.370 -1.424 -20.764 1.00 88.94 189 LEU A O 1
ATOM 1479 N N . PHE A 1 190 ? 4.125 -1.519 -20.849 1.00 90.69 190 PHE A N 1
ATOM 1480 C CA . PHE A 1 190 ? 4.045 -2.303 -22.085 1.00 90.69 190 PHE A CA 1
ATOM 1481 C C . PHE A 1 190 ? 3.758 -1.461 -23.335 1.00 90.69 190 PHE A C 1
ATOM 1483 O O . PHE A 1 190 ? 3.563 -2.019 -24.413 1.00 90.69 190 PHE A O 1
ATOM 1490 N N . ASN A 1 191 ? 3.764 -0.129 -23.211 1.00 90.19 191 ASN A N 1
ATOM 1491 C CA . ASN A 1 191 ? 3.520 0.816 -24.303 1.00 90.19 191 ASN A CA 1
ATOM 1492 C C . ASN A 1 191 ? 2.191 0.560 -25.052 1.00 90.19 191 ASN A C 1
ATOM 1494 O O . ASN A 1 191 ? 2.143 0.562 -26.283 1.00 90.19 191 ASN A O 1
ATOM 1498 N N . LEU A 1 192 ? 1.120 0.318 -24.291 1.00 92.38 192 LEU A N 1
ATOM 1499 C CA . LEU A 1 192 ? -0.241 0.099 -24.788 1.00 92.38 192 LEU A CA 1
ATOM 1500 C C . LEU A 1 192 ? -0.999 1.428 -24.844 1.00 92.38 192 LEU A C 1
ATOM 1502 O O . LEU A 1 192 ? -0.933 2.229 -23.910 1.00 92.38 192 LEU A O 1
ATOM 1506 N N . ASN A 1 193 ? -1.765 1.652 -25.911 1.00 93.38 193 ASN A N 1
ATOM 1507 C CA . ASN A 1 193 ? -2.475 2.922 -26.111 1.00 93.38 193 ASN A CA 1
ATOM 1508 C C . ASN A 1 193 ? -3.885 2.913 -25.513 1.00 93.38 193 ASN A C 1
ATOM 1510 O O . ASN A 1 193 ? -4.461 3.970 -25.250 1.00 93.38 193 ASN A O 1
ATOM 1514 N N . SER A 1 194 ? -4.450 1.727 -25.294 1.00 94.31 194 SER A N 1
ATOM 1515 C CA . SER A 1 194 ? -5.818 1.558 -24.815 1.00 94.31 194 SER A CA 1
ATOM 1516 C C . SER A 1 194 ? -5.961 0.351 -23.883 1.00 94.31 194 SER A C 1
ATOM 1518 O O . SER A 1 194 ? -5.192 -0.606 -23.948 1.00 94.31 194 SER A O 1
ATOM 1520 N N . ILE A 1 195 ? -6.969 0.376 -23.004 1.00 92.88 195 ILE A N 1
ATOM 1521 C CA . ILE A 1 195 ? -7.253 -0.733 -22.071 1.00 92.88 195 ILE A CA 1
ATOM 1522 C C . ILE A 1 195 ? -7.651 -2.004 -22.838 1.00 92.88 195 ILE A C 1
ATOM 1524 O O . ILE A 1 195 ? -7.398 -3.112 -22.377 1.00 92.88 195 ILE A O 1
ATOM 1528 N N . GLN A 1 196 ? -8.241 -1.854 -24.027 1.00 94.25 196 GLN A N 1
ATOM 1529 C CA . GLN A 1 196 ? -8.642 -2.960 -24.896 1.00 94.25 196 GLN A CA 1
ATOM 1530 C C . GLN A 1 196 ? -7.447 -3.773 -25.417 1.00 94.25 196 GLN A C 1
ATOM 1532 O O . GLN A 1 196 ? -7.629 -4.919 -25.818 1.00 94.25 196 GLN A O 1
ATOM 1537 N N . GLU A 1 197 ? -6.241 -3.202 -25.403 1.00 95.00 197 GLU A N 1
ATOM 1538 C CA . GLU A 1 197 ? -5.010 -3.895 -25.795 1.00 95.00 197 GLU A CA 1
ATOM 1539 C C . GLU A 1 197 ? -4.441 -4.777 -24.674 1.00 95.00 197 GLU A C 1
ATOM 1541 O O . GLU A 1 197 ? -3.576 -5.609 -24.946 1.00 95.00 197 GLU A O 1
ATOM 1546 N N . ILE A 1 198 ? -4.912 -4.635 -23.426 1.00 95.44 198 ILE A N 1
ATOM 1547 C CA . ILE A 1 198 ? -4.447 -5.461 -22.307 1.00 95.44 198 ILE A CA 1
ATOM 1548 C C . ILE A 1 198 ? -5.012 -6.881 -22.482 1.00 95.44 198 ILE A C 1
ATOM 1550 O O . ILE A 1 198 ? -6.234 -7.061 -22.452 1.00 95.44 198 ILE A O 1
ATOM 1554 N N . PRO A 1 199 ? -4.163 -7.919 -22.626 1.00 95.50 199 PRO A N 1
ATOM 1555 C CA . PRO A 1 199 ? -4.635 -9.291 -22.746 1.00 95.50 199 PRO A CA 1
ATOM 1556 C C . PRO A 1 199 ? -5.494 -9.687 -21.543 1.00 95.50 199 PRO A C 1
ATOM 1558 O O . PRO A 1 199 ? -5.140 -9.407 -20.400 1.00 95.50 199 PRO A O 1
ATOM 1561 N N . PHE A 1 200 ? -6.587 -10.413 -21.780 1.00 94.88 200 PHE A N 1
ATOM 1562 C CA . PHE A 1 200 ? -7.485 -10.856 -20.704 1.00 94.88 200 PHE A CA 1
ATOM 1563 C C . PHE A 1 200 ? -6.762 -11.649 -19.600 1.00 94.88 200 PHE A C 1
ATOM 1565 O O . PHE A 1 200 ? -7.089 -11.540 -18.417 1.00 94.88 200 PHE A O 1
ATOM 1572 N N . VAL A 1 201 ? -5.741 -12.422 -19.982 1.00 95.38 201 VAL A N 1
ATOM 1573 C CA . VAL A 1 201 ? -4.906 -13.170 -19.036 1.00 95.38 201 VAL A CA 1
ATOM 1574 C C . VAL A 1 201 ? -4.110 -12.225 -18.128 1.00 95.38 201 VAL A C 1
ATOM 1576 O O . VAL A 1 201 ? -4.110 -12.426 -16.918 1.00 95.38 201 VAL A O 1
ATOM 1579 N N . LEU A 1 202 ? -3.544 -11.146 -18.680 1.00 94.56 202 LEU A N 1
ATOM 1580 C CA . LEU A 1 202 ? -2.841 -10.114 -17.910 1.00 94.56 202 LEU A CA 1
ATOM 1581 C C . LEU A 1 202 ? -3.806 -9.312 -17.017 1.00 94.56 202 LEU A C 1
ATOM 1583 O O . LEU A 1 202 ? -3.463 -8.967 -15.894 1.00 94.56 202 LEU A O 1
ATOM 1587 N N . ILE A 1 203 ? -5.049 -9.068 -17.451 1.00 95.00 203 ILE A N 1
ATOM 1588 C CA . ILE A 1 203 ? -6.086 -8.483 -16.576 1.00 95.00 203 ILE A CA 1
ATOM 1589 C C . ILE A 1 203 ? -6.332 -9.382 -15.358 1.00 95.00 203 ILE A C 1
ATOM 1591 O O . ILE A 1 203 ? -6.399 -8.898 -14.227 1.00 95.00 203 ILE A O 1
ATOM 1595 N N . SER A 1 204 ? -6.458 -10.689 -15.590 1.00 94.69 204 SER A N 1
ATOM 1596 C CA . SER A 1 204 ? -6.679 -11.674 -14.526 1.00 94.69 204 SER A CA 1
ATOM 1597 C C . SER A 1 204 ? -5.495 -11.730 -13.560 1.00 94.69 204 SER A C 1
ATOM 1599 O O . SER A 1 204 ? -5.692 -11.795 -12.349 1.00 94.69 204 SER A O 1
ATOM 1601 N N . GLU A 1 205 ? -4.276 -11.648 -14.090 1.00 95.00 205 GLU A N 1
ATOM 1602 C CA . GLU A 1 205 ? -3.046 -11.559 -13.310 1.00 95.00 205 GLU A CA 1
ATOM 1603 C C . GLU A 1 205 ? -3.001 -10.290 -12.450 1.00 95.00 205 GLU A C 1
ATOM 1605 O O . GLU A 1 205 ? -2.790 -10.381 -11.245 1.00 95.00 205 GLU A O 1
ATOM 1610 N N . ILE A 1 206 ? -3.286 -9.112 -13.015 1.00 94.25 206 ILE A N 1
ATOM 1611 C CA . ILE A 1 206 ? -3.308 -7.848 -12.261 1.00 94.25 206 ILE A CA 1
ATOM 1612 C C . ILE A 1 206 ? -4.294 -7.926 -11.092 1.00 94.25 206 ILE A C 1
ATOM 1614 O O . ILE A 1 206 ? -3.967 -7.482 -9.991 1.00 94.25 206 ILE A O 1
ATOM 1618 N N . ILE A 1 207 ? -5.478 -8.510 -11.313 1.00 94.94 207 ILE A N 1
ATOM 1619 C CA . ILE A 1 207 ? -6.484 -8.720 -10.263 1.00 94.94 207 ILE A CA 1
ATOM 1620 C C . ILE A 1 207 ? -5.985 -9.711 -9.209 1.00 94.94 207 ILE A C 1
ATOM 1622 O O . ILE A 1 207 ? -6.195 -9.478 -8.026 1.00 94.94 207 ILE A O 1
ATOM 1626 N N . LEU A 1 208 ? -5.313 -10.792 -9.605 1.00 94.62 208 LEU A N 1
ATOM 1627 C CA . LEU A 1 208 ? -4.770 -11.775 -8.666 1.00 94.62 208 LEU A CA 1
ATOM 1628 C C . LEU A 1 208 ? -3.659 -11.190 -7.783 1.00 94.62 208 LEU A C 1
ATOM 1630 O O . LEU A 1 208 ? -3.593 -11.501 -6.597 1.00 94.62 208 LEU A O 1
ATOM 1634 N N . LEU A 1 209 ? -2.775 -10.380 -8.366 1.00 91.94 209 LEU A N 1
ATOM 1635 C CA . LEU A 1 209 ? -1.594 -9.848 -7.685 1.00 91.94 209 LEU A CA 1
ATOM 1636 C C . LEU A 1 209 ? -1.911 -8.643 -6.786 1.00 91.94 209 LEU A C 1
ATOM 1638 O O . LEU A 1 209 ? -1.198 -8.398 -5.816 1.00 91.94 209 LEU A O 1
ATOM 1642 N N . ASN A 1 210 ? -2.968 -7.890 -7.103 1.00 89.56 210 ASN A N 1
ATOM 1643 C CA . ASN A 1 210 ? -3.287 -6.614 -6.454 1.00 89.56 210 ASN A CA 1
ATOM 1644 C C . ASN A 1 210 ? -4.714 -6.563 -5.871 1.00 89.56 210 ASN A C 1
ATOM 1646 O O . ASN A 1 210 ? -5.16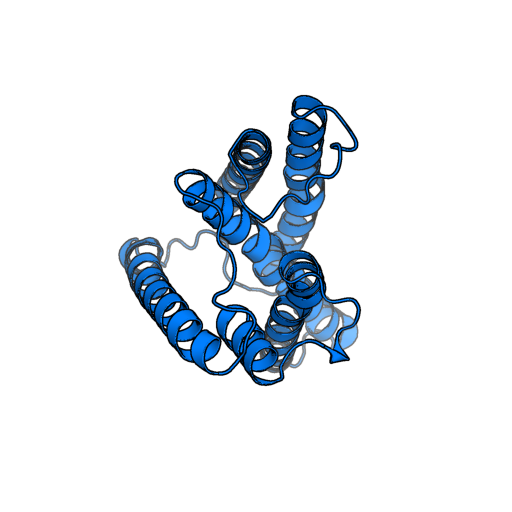3 -5.493 -5.478 1.00 89.56 210 ASN A O 1
ATOM 1650 N N . GLY A 1 211 ? -5.468 -7.663 -5.869 1.00 77.88 211 GLY A N 1
ATOM 1651 C CA . GLY A 1 211 ? -6.848 -7.745 -5.360 1.00 77.88 211 GLY A CA 1
ATOM 1652 C C . GLY A 1 211 ? -6.985 -8.498 -4.043 1.00 77.88 211 GLY A C 1
ATOM 1653 O O . GLY A 1 211 ? -5.991 -9.072 -3.555 1.00 77.88 211 GLY A O 1
#

pLDDT: mean 93.09, std 7.77, range [48.91, 98.56]

Foldseek 3Di:
DPDDDPLVVVLLVLLQVLLQLQLVLLVDFQPLLDDPDDDPDDSNVNSNVRSCCSCPVLVVLLVVLQVLCVVLPHDGPDDPVDDPCRVPVVCVVVVVVVVVVLVVLQCVLLVVDPLHGDDAGDPPSNVSVCSSCVSSLCSPLVRGQLSVQLCCVQCPVVVNPPSVVSSVVSNVVSQVCQLVVCQVSVCSSSVNPDSVPQDPSNSVSSSSSRD

Sequence (211 aa):
MKKVSLSIKIYIGLIITLAILAAINVFLPQGAFLPNQTLPASKPVLALVNAAIMLILYGGLGFIGLKLSQKIGFTDIWDSKISHKQRFLIPALVGGGIGIFFILADVIFSKFHNLGPIPHPPFPSSILASATAGIGEEVIFRLFFIPFWVWLISYVILKNRWQNKVFWVVTIFSALAFALGHFPSVMVLFNLNSIQEIPFVLISEIILLNG

Radius of gyration: 19.14 Å; chains: 1; bounding box: 46×38×55 Å